Protein AF-A0A952R7Q5-F1 (afdb_monomer)

Secondary structure (DSSP, 8-state):
-PPPPPB-TTT-PBPPP-SSSEEE-TTT--EEEPPHHHHHHHHHHHHHHHHHHHHHHHHHHHTS---HHHHHHHHHHHHHHHHHHHHHHHHH-SSPPPHHHHIIIIIHHHHHHHHHHHHHHHHHHHHHHHHHHHHBPBPPSSTTPPPBPTTT--B--PPTT-SEEE-TTT--EEE---HHHHHHHHHHHHHHHHHHHHHHHHHHHHHHHHHHHHHHHHHHHHHHHHHHHHHHHH-

Radius of gyration: 29.41 Å; Cα contacts (8 Å, |Δi|>4): 232; chains: 1; bounding box: 61×38×88 Å

Sequence (235 aa):
MALTPLTCHACGGHAAVVRAAQTTCRYCGAAVPIPPEYLAAAQQLEQHEALRRAVEPKWRRLAKPTSSTLDWVAVAASFCL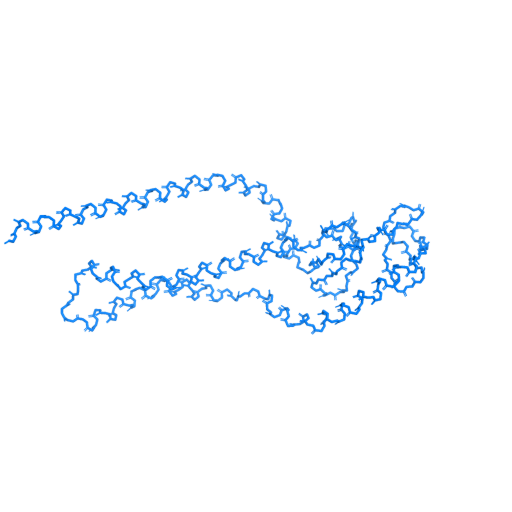PPLASAVVAWFADPTPTPLVGVTLVTIPAIIPGALLSVWTFGSRATGLNLAAQLVAGPPERPGGDPSCRGCGAPLPASPGALAATCLYCRTDSLLTGSAARDASWQVSSRSRTLREALSVWRIRVLLLVMGSAGTAGLLLLLAGVLLVTYALSG

Foldseek 3Di:
DFADFQADPPPRDGFDDDLDQWGQRPPPRDIGGDDVVLNVLVVVQVVVVVVCVVCVVVVVVVLPQDDVVQLVVLVVQLVPQQVVQLVVCPVPDPPDDDPVCSCPVGRVVSNVSSVVSNCVSVVVVVVSLVVLLLQAFAPAPDVPAATAHSPPRHGFDDDPPDQWGADSRHRRIHGHDDPPSVVSSVCCVVCVVVVVVVVVVVVVVVVVVVVVVVVVVVVVVVVVVVVVVVVVVVD

Nearest PDB structures (foldseek):
  6grj-assembly1_D  TM=3.664E-01  e=1.964E+00  Aeromonas hydrophila
  3g06-assembly1_A  TM=2.790E-01  e=3.052E+00  Salmonella enterica subsp. enterica serovar Typhimurium

Structure (mmCIF, N/CA/C/O backbone):
data_AF-A0A952R7Q5-F1
#
_entry.id   AF-A0A952R7Q5-F1
#
loop_
_atom_site.group_PDB
_atom_site.id
_atom_site.type_symbol
_atom_site.label_atom_id
_atom_site.label_alt_id
_atom_site.label_comp_id
_atom_site.label_asym_id
_atom_site.label_entity_id
_atom_site.label_seq_id
_atom_site.pdbx_PDB_ins_code
_atom_site.Cartn_x
_atom_site.Cartn_y
_atom_site.Cartn_z
_atom_site.occupancy
_atom_site.B_iso_or_equiv
_atom_site.auth_seq_id
_atom_site.auth_comp_id
_atom_site.auth_asym_id
_atom_site.auth_atom_id
_atom_site.pdbx_PDB_model_num
ATOM 1 N N . MET A 1 1 ? -24.792 5.712 6.864 1.00 69.69 1 MET A N 1
ATOM 2 C CA . MET A 1 1 ? -24.885 6.623 8.024 1.00 69.69 1 MET A CA 1
ATOM 3 C C . MET A 1 1 ? -23.651 6.416 8.879 1.00 69.69 1 MET A C 1
ATOM 5 O O . MET A 1 1 ? -23.319 5.266 9.143 1.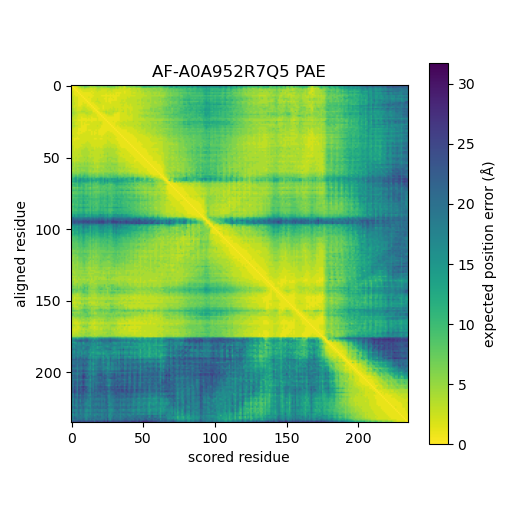00 69.69 1 MET A O 1
ATOM 9 N N . ALA A 1 2 ? -22.934 7.487 9.215 1.00 84.69 2 ALA A N 1
ATOM 10 C CA . ALA A 1 2 ? -21.801 7.402 10.132 1.00 84.69 2 ALA A CA 1
ATOM 11 C C . ALA A 1 2 ? -22.339 7.338 11.567 1.00 84.69 2 ALA A C 1
ATOM 13 O O . ALA A 1 2 ? -23.196 8.143 11.926 1.00 84.69 2 ALA A O 1
ATOM 14 N N . LEU A 1 3 ? -21.877 6.364 12.352 1.00 90.75 3 LEU A N 1
ATOM 15 C CA . LEU A 1 3 ? -22.212 6.268 13.774 1.00 90.75 3 LEU A CA 1
ATOM 16 C C . LEU A 1 3 ? -21.249 7.146 14.576 1.00 90.75 3 LEU A C 1
ATOM 18 O O . LEU A 1 3 ? -20.050 7.175 14.286 1.00 90.75 3 LEU A O 1
ATOM 22 N N . THR A 1 4 ? -21.758 7.836 15.592 1.00 91.62 4 THR A N 1
ATOM 23 C CA . THR A 1 4 ? -20.923 8.602 16.524 1.00 91.62 4 THR A CA 1
ATOM 24 C C . THR A 1 4 ? -20.048 7.640 17.343 1.00 91.62 4 THR A C 1
ATOM 26 O O . THR A 1 4 ? -20.504 6.562 17.710 1.00 91.62 4 THR A O 1
ATOM 29 N N . PRO A 1 5 ? -18.778 7.960 17.638 1.00 90.88 5 PRO A N 1
ATOM 30 C CA . PRO A 1 5 ? -17.965 7.130 18.522 1.00 90.88 5 PRO A CA 1
ATOM 31 C C . PRO A 1 5 ? -18.627 6.925 19.889 1.00 90.88 5 PRO A C 1
ATOM 33 O O . PRO A 1 5 ? -19.020 7.898 20.530 1.00 90.88 5 PRO A O 1
ATOM 36 N N . LEU A 1 6 ? -18.724 5.674 20.355 1.00 92.62 6 LEU A N 1
ATOM 37 C CA . LEU A 1 6 ? -19.260 5.376 21.683 1.00 92.62 6 LEU A CA 1
ATOM 38 C C . LEU A 1 6 ? -18.275 5.897 22.737 1.00 92.62 6 LEU A C 1
ATOM 40 O O . LEU A 1 6 ? -17.104 5.506 22.747 1.00 92.62 6 LEU A O 1
ATOM 44 N N . THR A 1 7 ? -18.730 6.784 23.617 1.00 94.88 7 THR A N 1
ATOM 45 C CA . THR A 1 7 ? -17.920 7.353 24.700 1.00 94.88 7 THR A CA 1
ATOM 46 C C . THR A 1 7 ? -18.352 6.790 26.050 1.00 94.88 7 THR A C 1
ATOM 48 O O . THR A 1 7 ? -19.527 6.542 26.317 1.00 94.88 7 THR A O 1
ATOM 51 N N . CYS A 1 8 ? -17.380 6.546 26.923 1.00 95.19 8 CYS A N 1
ATOM 52 C CA . CYS A 1 8 ? -17.625 6.127 28.291 1.00 95.19 8 CYS A CA 1
ATOM 53 C C . CYS A 1 8 ? -18.153 7.317 29.101 1.00 95.19 8 CYS A C 1
ATOM 55 O O . CYS A 1 8 ? -17.466 8.327 29.229 1.00 95.19 8 CYS A O 1
ATOM 57 N N . HIS A 1 9 ? -19.330 7.175 29.710 1.00 96.19 9 HIS A N 1
ATOM 58 C CA . HIS A 1 9 ? -19.938 8.220 30.540 1.00 96.19 9 HIS A CA 1
ATOM 59 C C . HIS A 1 9 ? -19.104 8.581 31.785 1.00 96.19 9 HIS A C 1
ATOM 61 O O . HIS A 1 9 ? -19.218 9.690 32.289 1.00 96.19 9 HIS A O 1
ATOM 67 N N . ALA A 1 10 ? -18.258 7.666 32.274 1.00 96.81 10 ALA A N 1
ATOM 68 C CA . ALA A 1 10 ? -17.462 7.881 33.481 1.00 96.81 10 ALA A CA 1
ATOM 69 C C . ALA A 1 10 ? -16.160 8.662 33.229 1.00 96.81 10 ALA A C 1
ATOM 71 O O . ALA A 1 10 ? -15.767 9.478 34.054 1.00 96.81 10 ALA A O 1
ATOM 72 N N . CYS A 1 11 ? -15.465 8.408 32.113 1.00 94.88 11 CYS A N 1
ATOM 73 C CA . CYS A 1 11 ? -14.144 9.003 31.850 1.00 94.88 11 CYS A CA 1
ATOM 74 C C . CYS A 1 11 ? -14.030 9.741 30.508 1.00 94.88 11 CYS A C 1
ATOM 76 O O . CYS A 1 11 ? -12.943 10.196 30.163 1.00 94.88 11 CYS A O 1
ATOM 78 N N . GLY A 1 12 ? -15.096 9.783 29.705 1.00 93.62 12 GLY A N 1
ATOM 79 C CA . GLY A 1 12 ? -15.110 10.378 28.363 1.00 93.62 12 GLY A CA 1
ATOM 80 C C . GLY A 1 12 ? -14.333 9.600 27.292 1.00 93.62 12 GLY A C 1
ATOM 81 O O . GLY A 1 12 ? -14.368 9.971 26.124 1.00 93.62 12 GLY A O 1
ATOM 82 N N . GLY A 1 13 ? -13.641 8.517 27.657 1.00 89.56 13 GLY A N 1
ATOM 83 C CA . GLY A 1 13 ? -12.813 7.739 26.733 1.00 89.56 13 GLY A CA 1
ATOM 84 C C . GLY A 1 13 ? -13.638 6.933 25.729 1.00 89.56 13 GLY A C 1
ATOM 85 O O . GLY A 1 13 ? -14.759 6.524 26.027 1.00 89.56 13 GLY A O 1
ATOM 86 N N . HIS A 1 1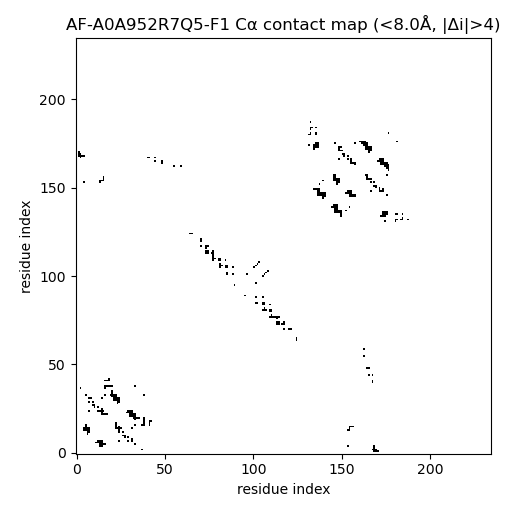4 ? -13.078 6.664 24.551 1.00 88.19 14 HIS A N 1
ATOM 87 C CA . HIS A 1 14 ? -13.739 5.843 23.536 1.00 88.19 14 HIS A CA 1
ATOM 88 C C . HIS A 1 14 ? -13.857 4.378 23.977 1.00 88.19 14 HIS A C 1
ATOM 90 O O . HIS A 1 14 ? -12.872 3.759 24.385 1.00 88.19 14 HIS A O 1
ATOM 96 N N . ALA A 1 15 ? -15.065 3.822 23.885 1.00 89.06 15 ALA A N 1
ATOM 97 C CA . ALA A 1 15 ? -15.355 2.432 24.212 1.00 89.06 15 ALA A CA 1
ATOM 98 C C . ALA A 1 15 ? -15.397 1.573 22.937 1.00 89.06 15 ALA A C 1
ATOM 100 O O . ALA A 1 15 ? -15.925 1.984 21.902 1.00 89.06 15 ALA A O 1
ATOM 101 N N . ALA A 1 16 ? -14.828 0.368 23.004 1.00 87.19 16 ALA A N 1
ATOM 102 C CA . ALA A 1 16 ? -14.868 -0.578 21.895 1.00 87.19 16 ALA A CA 1
ATOM 103 C C . ALA A 1 16 ? -16.241 -1.255 21.830 1.00 87.19 16 ALA A C 1
ATOM 105 O O . ALA A 1 16 ? -16.732 -1.778 22.832 1.00 87.19 16 ALA A O 1
ATOM 106 N N . VAL A 1 17 ? -16.844 -1.280 20.644 1.00 89.19 17 VAL A N 1
ATOM 107 C CA . VAL A 1 17 ? -18.107 -1.986 20.421 1.00 89.19 17 VAL A CA 1
ATOM 108 C C . VAL A 1 17 ? -17.818 -3.476 20.257 1.00 89.19 17 VAL A C 1
ATOM 110 O O . VAL A 1 17 ? -17.091 -3.880 19.351 1.00 89.19 17 VAL A O 1
ATOM 113 N N . VAL A 1 18 ? -18.396 -4.289 21.138 1.00 88.12 18 VAL A N 1
ATOM 114 C CA . VAL A 1 18 ? -18.314 -5.757 21.118 1.00 88.12 18 VAL A CA 1
ATOM 115 C C . VAL A 1 18 ? -19.706 -6.358 20.913 1.00 88.12 18 VAL A C 1
ATOM 117 O O . VAL A 1 18 ? -20.714 -5.663 21.022 1.00 88.12 18 VAL A O 1
ATOM 120 N N . ARG A 1 19 ? -19.785 -7.664 20.636 1.00 86.81 19 ARG A N 1
ATOM 121 C CA . ARG A 1 19 ? -21.054 -8.410 20.523 1.00 86.81 19 ARG A CA 1
ATOM 122 C C . ARG A 1 19 ? -21.656 -8.736 21.889 1.00 86.81 19 ARG A C 1
ATOM 124 O O . ARG A 1 19 ? -21.912 -9.890 22.213 1.00 86.81 19 ARG A O 1
ATOM 131 N N . ALA A 1 20 ? -21.853 -7.713 22.700 1.00 90.19 20 ALA A N 1
ATOM 132 C CA . ALA A 1 20 ? -22.522 -7.822 23.982 1.00 90.19 20 ALA A CA 1
ATOM 133 C C . ALA A 1 20 ? -23.314 -6.541 24.231 1.00 90.19 20 ALA A C 1
ATOM 135 O O . ALA A 1 20 ? -22.931 -5.472 23.765 1.00 90.19 20 ALA A O 1
ATOM 136 N N . ALA A 1 21 ? -24.404 -6.638 24.991 1.00 93.81 21 ALA A N 1
ATOM 137 C CA . ALA A 1 21 ? -25.218 -5.475 25.354 1.00 93.81 21 ALA A CA 1
ATOM 138 C C . ALA A 1 21 ? -24.429 -4.416 26.147 1.00 93.81 21 ALA A C 1
ATOM 140 O O . ALA A 1 21 ? -24.857 -3.270 26.264 1.00 93.81 21 ALA A O 1
ATOM 141 N N . GLN A 1 22 ? -23.281 -4.799 26.708 1.00 95.69 22 GLN A N 1
ATOM 142 C CA . GLN A 1 22 ? -22.388 -3.927 27.451 1.00 95.69 22 GLN A CA 1
ATOM 143 C C . GLN A 1 22 ? -20.938 -4.266 27.111 1.00 95.69 22 GLN A C 1
ATOM 145 O O . GLN A 1 22 ? -20.599 -5.422 26.854 1.00 95.69 22 GLN A O 1
ATOM 150 N N . THR A 1 23 ? -20.081 -3.255 27.142 1.00 94.75 23 THR A N 1
ATOM 151 C CA . THR A 1 23 ? -18.627 -3.387 27.010 1.00 94.75 23 THR A CA 1
ATOM 152 C C . THR A 1 23 ? -17.953 -2.794 28.235 1.00 94.75 23 THR A C 1
ATOM 154 O O . THR A 1 23 ? -18.503 -1.899 28.873 1.00 94.75 23 THR A O 1
ATOM 157 N N . THR A 1 24 ? -16.765 -3.266 28.588 1.00 95.06 24 THR A N 1
ATOM 158 C CA . THR A 1 24 ? -15.986 -2.663 29.672 1.00 95.06 24 THR A CA 1
ATOM 159 C C . THR A 1 24 ? -15.078 -1.580 29.103 1.00 95.06 24 THR A C 1
ATOM 161 O O . THR A 1 24 ? -14.344 -1.787 28.134 1.00 95.06 24 THR A O 1
ATOM 164 N N . CYS A 1 25 ? -15.122 -0.385 29.690 1.00 92.62 25 CYS A N 1
ATOM 165 C CA . CYS A 1 25 ? -14.215 0.688 29.312 1.00 92.62 25 CYS A CA 1
ATOM 166 C C . CYS A 1 25 ? -12.780 0.269 29.642 1.00 92.62 25 CYS A C 1
ATOM 168 O O . CYS A 1 25 ? -12.432 0.089 30.807 1.00 92.62 25 CYS A O 1
ATOM 170 N N . ARG A 1 26 ? -11.917 0.172 28.629 1.00 88.44 26 ARG A N 1
ATOM 171 C CA . ARG A 1 26 ? -10.511 -0.230 28.804 1.00 88.44 26 ARG A CA 1
ATOM 172 C C . ARG A 1 26 ? -9.701 0.748 29.665 1.00 88.44 26 ARG A C 1
ATOM 174 O O . ARG A 1 26 ? -8.637 0.390 30.154 1.00 88.44 26 ARG A O 1
ATOM 181 N N . TYR A 1 27 ? -10.191 1.976 29.840 1.00 88.56 27 TYR A N 1
ATOM 182 C CA . TYR A 1 27 ? -9.494 3.028 30.577 1.00 88.56 27 TYR A CA 1
ATOM 183 C C . TYR A 1 27 ? -9.846 3.078 32.063 1.00 88.56 27 TYR A C 1
ATOM 185 O O . TYR A 1 27 ? -8.946 3.206 32.885 1.00 88.56 27 TYR A O 1
ATOM 193 N N . CYS A 1 28 ? -11.131 3.007 32.411 1.00 93.81 28 CYS A N 1
ATOM 194 C CA . CYS A 1 28 ? -11.597 3.145 33.796 1.00 93.81 28 CYS A CA 1
ATOM 195 C C . CYS A 1 28 ? -12.305 1.895 34.335 1.00 93.81 28 CYS A C 1
ATOM 197 O O . CYS A 1 28 ? -12.719 1.884 35.488 1.00 93.81 28 CYS A O 1
ATOM 199 N N . GLY A 1 29 ? -12.491 0.861 33.512 1.00 95.44 29 GLY A N 1
ATOM 200 C CA . GLY A 1 29 ? -13.185 -0.375 33.878 1.00 95.44 29 GLY A CA 1
ATOM 201 C C . GLY A 1 29 ? -14.713 -0.275 33.922 1.00 95.44 29 GLY A C 1
ATOM 202 O O . GLY A 1 29 ? -15.371 -1.307 34.018 1.00 95.44 29 GLY A O 1
ATOM 203 N N . ALA A 1 30 ? -15.296 0.925 33.817 1.00 97.31 30 ALA A N 1
ATOM 204 C CA . ALA A 1 30 ? -16.745 1.113 33.883 1.00 97.31 30 ALA A CA 1
ATOM 205 C C . ALA A 1 30 ? -17.477 0.352 32.764 1.00 97.31 30 ALA A C 1
ATOM 207 O O . ALA A 1 30 ? -17.037 0.354 31.611 1.00 97.31 30 ALA A O 1
ATOM 208 N N . ALA A 1 31 ? -18.613 -0.263 33.092 1.00 97.44 31 ALA A N 1
ATOM 209 C CA . ALA A 1 31 ? -19.493 -0.873 32.102 1.00 97.44 31 ALA A CA 1
ATOM 210 C C . ALA A 1 31 ? -20.168 0.218 31.254 1.00 97.44 31 ALA A C 1
ATOM 212 O O . ALA A 1 31 ? -20.739 1.171 31.782 1.00 97.44 31 ALA A O 1
ATOM 213 N N . VAL A 1 32 ? -20.095 0.091 29.932 1.00 97.44 32 VAL A N 1
ATOM 214 C CA . VAL A 1 32 ? -20.690 1.015 28.965 1.00 97.44 32 VAL A CA 1
ATOM 215 C C . VAL A 1 32 ? -21.781 0.264 28.199 1.00 97.44 32 VAL A C 1
ATOM 217 O O . VAL A 1 32 ? -21.460 -0.699 27.495 1.00 97.44 32 VAL A O 1
ATOM 220 N N . PRO A 1 33 ? -23.062 0.656 28.329 1.00 96.94 33 PRO A N 1
ATOM 221 C CA . PRO A 1 33 ? -24.139 0.039 27.566 1.00 96.94 33 PRO A CA 1
ATOM 222 C C . PRO A 1 33 ? -23.972 0.355 26.077 1.00 96.94 33 PRO A C 1
ATOM 224 O O . PRO A 1 33 ? -23.682 1.493 25.703 1.00 96.94 33 PRO A O 1
ATOM 227 N N . ILE A 1 34 ? -24.137 -0.660 25.231 1.00 96.81 34 ILE A N 1
ATOM 228 C CA . ILE A 1 34 ? -24.042 -0.529 23.777 1.00 96.81 34 ILE A CA 1
ATOM 229 C C . ILE A 1 34 ? -25.464 -0.395 23.214 1.00 96.81 34 ILE A C 1
ATOM 231 O O . ILE A 1 34 ? -26.262 -1.320 23.388 1.00 96.81 34 ILE A O 1
ATOM 235 N N . PRO A 1 35 ? -25.798 0.712 22.525 1.00 96.50 35 PRO A N 1
ATOM 236 C CA . PRO A 1 35 ? -27.121 0.872 21.930 1.00 96.50 35 PRO A CA 1
ATOM 237 C C . PRO A 1 35 ? -27.394 -0.165 20.819 1.00 96.50 35 PRO A C 1
ATOM 239 O O . PRO A 1 35 ? -26.457 -0.608 20.139 1.00 96.50 35 PRO A O 1
ATOM 242 N N . PRO A 1 36 ? -28.660 -0.566 20.599 1.00 95.88 36 PRO A N 1
ATOM 243 C CA . PRO A 1 36 ? -29.016 -1.653 19.683 1.00 95.88 36 PRO A CA 1
ATOM 244 C C . PRO A 1 36 ? -28.586 -1.400 18.230 1.00 95.88 36 PRO A C 1
ATOM 246 O O . PRO A 1 36 ? -28.220 -2.340 17.521 1.00 95.88 36 PRO A O 1
ATOM 249 N N . GLU A 1 37 ? -28.546 -0.144 17.787 1.00 95.62 37 GLU A N 1
ATOM 250 C CA . GLU A 1 37 ? -28.073 0.232 16.454 1.00 95.62 37 GLU A CA 1
ATOM 251 C C . GLU A 1 37 ? -26.584 -0.094 16.231 1.00 95.62 37 GLU A C 1
ATOM 253 O O . GLU A 1 37 ? -26.193 -0.482 15.126 1.00 95.62 37 GLU A O 1
ATOM 258 N N . TYR A 1 38 ? -25.754 -0.034 17.279 1.00 94.69 38 TYR A N 1
ATOM 259 C CA . TYR A 1 38 ? -24.343 -0.428 17.204 1.00 94.69 38 TYR A CA 1
ATOM 260 C C . TYR A 1 38 ? -24.195 -1.947 17.152 1.00 94.69 38 TYR A C 1
ATOM 262 O O . TYR A 1 38 ? -23.320 -2.446 16.443 1.00 94.69 38 TYR A O 1
ATOM 270 N N . LEU A 1 39 ? -25.064 -2.687 17.850 1.00 94.75 39 LEU A N 1
ATOM 271 C CA . LEU A 1 39 ? -25.080 -4.151 17.800 1.00 94.75 39 LEU A CA 1
ATOM 272 C C . LEU A 1 39 ? -25.421 -4.648 16.392 1.00 94.75 39 LEU A C 1
ATOM 274 O O . LEU A 1 39 ? -24.710 -5.501 15.856 1.00 94.75 39 LEU A O 1
ATOM 278 N N . ALA A 1 40 ? -26.445 -4.068 15.759 1.00 93.62 40 ALA A N 1
ATOM 279 C CA . ALA A 1 40 ? -26.810 -4.391 14.380 1.00 93.62 40 ALA A CA 1
ATOM 280 C C . ALA A 1 40 ? -25.673 -4.056 13.394 1.00 93.62 40 ALA A C 1
ATOM 282 O O . ALA A 1 40 ? -25.324 -4.866 12.530 1.00 93.62 40 ALA A O 1
ATOM 283 N N . ALA A 1 41 ? -25.031 -2.894 13.554 1.00 91.81 41 ALA A N 1
ATOM 284 C CA . ALA A 1 41 ? -23.893 -2.508 12.723 1.00 91.81 41 ALA A CA 1
ATOM 285 C C . ALA A 1 41 ? -22.686 -3.448 12.898 1.00 91.81 41 ALA A C 1
ATOM 287 O O . ALA A 1 41 ? -22.022 -3.775 11.908 1.00 91.81 41 ALA A O 1
ATOM 288 N N . ALA A 1 42 ? -22.417 -3.898 14.128 1.00 91.62 42 ALA A N 1
ATOM 289 C CA . ALA A 1 42 ? -21.336 -4.832 14.436 1.00 91.62 42 ALA A CA 1
ATOM 290 C C . ALA A 1 42 ? -21.581 -6.215 13.813 1.00 91.62 42 ALA A C 1
ATOM 292 O O . ALA A 1 42 ? -20.653 -6.808 13.265 1.00 91.62 42 ALA A O 1
ATOM 293 N N . GLN A 1 43 ? -22.828 -6.698 13.821 1.00 92.56 43 GLN A N 1
ATOM 294 C CA . GLN A 1 43 ? -23.208 -7.951 13.155 1.00 92.56 43 GLN A CA 1
ATOM 295 C C . GLN A 1 43 ? -23.007 -7.884 11.635 1.00 92.56 43 GLN A C 1
ATOM 297 O O . GLN A 1 43 ? -22.457 -8.811 11.042 1.00 92.56 43 GLN A O 1
ATOM 302 N N . GLN A 1 44 ? -23.392 -6.775 10.995 1.00 91.69 44 GLN A N 1
ATOM 303 C CA . GLN A 1 44 ? -23.137 -6.584 9.563 1.00 91.69 44 GLN A CA 1
ATOM 304 C C . GLN A 1 44 ? -21.635 -6.554 9.258 1.00 91.69 44 GLN A C 1
ATOM 306 O O . GLN A 1 44 ? -21.179 -7.188 8.308 1.00 91.69 44 GLN A O 1
ATOM 311 N N . LEU A 1 45 ? -20.851 -5.835 10.070 1.00 90.00 45 LEU A N 1
ATOM 312 C CA . LEU A 1 45 ? -19.401 -5.750 9.892 1.00 90.00 45 LEU A CA 1
ATOM 313 C C . LEU A 1 45 ? -18.742 -7.132 9.984 1.00 90.00 45 LEU A C 1
ATOM 315 O O . LEU A 1 45 ? -17.878 -7.447 9.173 1.00 90.00 45 LEU A O 1
ATOM 319 N N . GLU A 1 46 ? -19.192 -7.980 10.908 1.00 89.38 46 GLU A N 1
ATOM 320 C CA . GLU A 1 46 ? -18.672 -9.338 11.048 1.00 89.38 46 GLU A CA 1
ATOM 321 C C . GLU A 1 46 ? -18.842 -10.165 9.769 1.00 89.38 46 GLU A C 1
ATOM 323 O O . GLU A 1 46 ? -17.912 -10.870 9.373 1.00 89.38 46 GLU A O 1
ATOM 328 N N . GLN A 1 47 ? -20.005 -10.086 9.117 1.00 90.69 47 GLN A N 1
ATOM 329 C CA . GLN A 1 47 ? -20.243 -10.814 7.868 1.00 90.69 47 GLN A CA 1
ATOM 330 C C . GLN A 1 47 ? -19.244 -10.377 6.785 1.00 90.69 47 GLN A C 1
ATOM 332 O O . GLN A 1 47 ? -18.650 -11.218 6.103 1.00 90.69 47 GLN A O 1
ATOM 337 N N . HIS A 1 48 ? -18.973 -9.072 6.685 1.00 90.00 48 HIS A N 1
ATOM 338 C CA . HIS A 1 48 ? -17.946 -8.539 5.786 1.00 90.00 48 HIS A CA 1
ATOM 339 C C . HIS A 1 48 ? -16.531 -8.987 6.174 1.00 90.00 48 HIS A C 1
ATOM 341 O O . HIS A 1 48 ? -15.736 -9.358 5.308 1.00 90.00 48 HIS A O 1
ATOM 347 N N . GLU A 1 49 ? -16.203 -8.995 7.464 1.00 89.19 49 GLU A N 1
ATOM 348 C CA . GLU A 1 49 ? -14.902 -9.449 7.954 1.00 89.19 49 GLU A CA 1
ATOM 349 C C . GLU A 1 49 ? -14.688 -10.947 7.743 1.00 89.19 49 GLU A C 1
ATOM 351 O O . GLU A 1 49 ? -13.562 -11.369 7.482 1.00 89.19 49 GLU A O 1
ATOM 356 N N . ALA A 1 50 ? -15.738 -11.763 7.838 1.00 90.44 50 ALA A N 1
ATOM 357 C CA . ALA A 1 50 ? -15.678 -13.190 7.537 1.00 90.44 50 ALA A CA 1
ATOM 358 C C . ALA A 1 50 ? -15.351 -13.424 6.054 1.00 90.44 50 ALA A C 1
ATOM 360 O O . ALA A 1 50 ? -14.420 -14.171 5.740 1.00 90.44 50 ALA A O 1
ATOM 361 N N . LEU A 1 51 ? -16.037 -12.714 5.149 1.00 91.44 51 LEU A N 1
ATOM 362 C CA . LEU A 1 51 ? -15.723 -12.739 3.718 1.00 91.44 51 LEU A CA 1
ATOM 363 C C . LEU A 1 51 ? -14.290 -12.274 3.457 1.00 91.44 51 LEU A C 1
ATOM 365 O O . LEU A 1 51 ? -13.549 -12.928 2.723 1.00 91.44 51 LEU A O 1
ATOM 369 N N . ARG A 1 52 ? -13.854 -11.184 4.097 1.00 89.38 52 ARG A N 1
ATOM 370 C CA . ARG A 1 52 ? -12.493 -10.677 3.906 1.00 89.38 52 ARG A CA 1
ATOM 371 C C . ARG A 1 52 ? -11.445 -11.671 4.395 1.00 89.38 52 ARG A C 1
ATOM 373 O O . ARG A 1 52 ? -10.501 -11.936 3.655 1.00 89.38 52 ARG A O 1
ATOM 380 N N . ARG A 1 53 ? -11.636 -12.272 5.574 1.00 87.88 53 ARG A N 1
ATOM 381 C CA . ARG A 1 53 ? -10.744 -13.310 6.121 1.00 87.88 53 ARG A CA 1
ATOM 382 C C . ARG A 1 53 ? -10.585 -14.493 5.165 1.00 87.88 53 ARG A C 1
ATOM 384 O O . ARG A 1 53 ? -9.481 -15.015 5.040 1.00 87.88 53 ARG A O 1
ATOM 391 N N . ALA A 1 54 ? -11.638 -14.871 4.438 1.00 92.50 54 ALA A N 1
ATOM 392 C CA . ALA A 1 54 ? -11.566 -15.941 3.443 1.00 92.50 54 ALA A CA 1
ATOM 393 C C . ALA A 1 54 ? -10.691 -15.582 2.222 1.00 92.50 54 ALA A C 1
ATOM 395 O O . ALA A 1 54 ? -10.023 -16.451 1.657 1.00 92.50 54 ALA A O 1
ATOM 396 N N . VAL A 1 55 ? -10.655 -14.308 1.812 1.00 93.00 55 VAL A N 1
ATOM 397 C CA . VAL A 1 55 ? -9.854 -13.848 0.656 1.00 93.00 55 VAL A CA 1
ATOM 398 C C . VAL A 1 55 ? -8.455 -13.373 1.072 1.00 93.00 55 VAL A C 1
ATOM 400 O O . VAL A 1 55 ? -7.534 -13.334 0.253 1.00 93.00 55 VAL A O 1
ATOM 403 N N . GLU A 1 56 ? -8.256 -13.055 2.348 1.00 90.38 56 GLU A N 1
ATOM 404 C CA . GLU A 1 56 ? -7.020 -12.483 2.88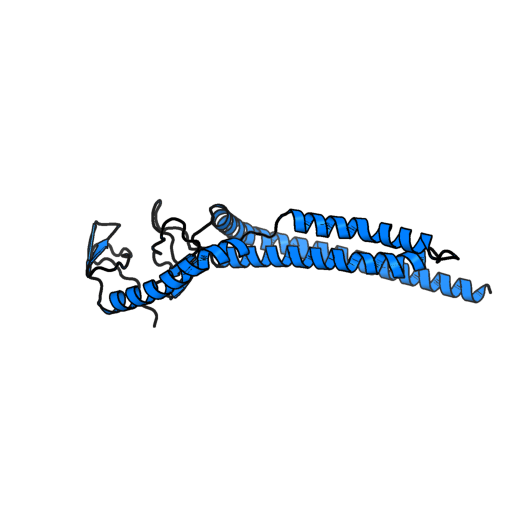0 1.00 90.38 56 GLU A CA 1
ATOM 405 C C . GLU A 1 56 ? -5.745 -13.281 2.540 1.00 90.38 56 GLU A C 1
ATOM 407 O O . GLU A 1 56 ? -4.754 -12.657 2.155 1.00 90.38 56 GLU A O 1
ATOM 412 N N . PRO A 1 57 ? -5.724 -14.631 2.563 1.00 90.69 57 PRO A N 1
ATOM 413 C CA . PRO A 1 57 ? -4.541 -15.392 2.161 1.00 90.69 57 PRO A CA 1
ATOM 414 C C . PRO A 1 57 ? -4.141 -15.168 0.698 1.00 90.69 57 PRO A C 1
ATOM 416 O O . PRO A 1 57 ? -2.949 -15.140 0.384 1.00 90.69 57 PRO A O 1
ATOM 419 N N . LYS A 1 58 ? -5.118 -14.988 -0.203 1.00 90.38 58 LYS A N 1
ATOM 420 C CA . LYS A 1 58 ? -4.863 -14.701 -1.625 1.00 90.38 58 LYS A CA 1
ATOM 421 C C . LYS A 1 58 ? -4.294 -13.295 -1.783 1.00 90.38 58 LYS A C 1
ATOM 423 O O . LYS A 1 58 ? -3.262 -13.124 -2.428 1.00 90.38 58 LYS A O 1
ATOM 428 N N . TRP A 1 59 ? -4.896 -12.318 -1.107 1.00 87.44 59 TRP A N 1
ATOM 429 C CA . TRP A 1 59 ? -4.383 -10.948 -1.071 1.00 87.44 59 TRP A CA 1
ATOM 430 C C . TRP A 1 59 ? -2.978 -10.870 -0.492 1.00 87.44 59 TRP A C 1
ATOM 432 O O . TRP A 1 59 ? -2.136 -10.183 -1.053 1.00 87.44 59 TRP A O 1
ATOM 442 N N . ARG A 1 60 ? -2.671 -11.634 0.561 1.00 85.81 60 ARG A N 1
ATOM 443 C CA . ARG A 1 60 ? -1.328 -11.678 1.150 1.00 85.81 60 ARG A CA 1
ATOM 444 C C . ARG A 1 60 ? -0.271 -12.161 0.157 1.00 85.81 60 ARG A C 1
ATOM 446 O O . ARG A 1 60 ? 0.871 -11.724 0.239 1.00 85.81 60 ARG A O 1
ATOM 453 N N . ARG A 1 61 ? -0.626 -13.053 -0.775 1.00 85.88 61 ARG A N 1
ATOM 454 C CA . ARG A 1 61 ? 0.287 -13.504 -1.840 1.00 85.88 61 ARG A CA 1
ATOM 455 C C . ARG A 1 61 ? 0.514 -12.416 -2.886 1.00 85.88 61 ARG A C 1
ATOM 457 O O . ARG A 1 61 ? 1.653 -12.233 -3.292 1.00 85.88 61 ARG A O 1
ATOM 464 N N . LEU A 1 62 ? -0.536 -11.691 -3.268 1.00 82.31 62 LEU A N 1
ATOM 465 C CA . LEU A 1 62 ? -0.458 -10.586 -4.232 1.00 82.31 62 LEU A CA 1
ATOM 466 C C . LEU A 1 62 ? 0.219 -9.336 -3.655 1.00 82.31 62 LEU A C 1
ATOM 468 O O . LEU A 1 62 ? 0.892 -8.611 -4.374 1.00 82.31 62 LEU A O 1
ATOM 472 N N . ALA A 1 63 ? 0.055 -9.099 -2.353 1.00 79.31 63 ALA A N 1
ATOM 473 C CA . ALA A 1 63 ? 0.645 -7.977 -1.635 1.00 79.31 63 ALA A CA 1
ATOM 474 C C . ALA A 1 63 ? 2.127 -8.191 -1.303 1.00 79.31 63 ALA A C 1
ATOM 476 O O . ALA A 1 63 ? 2.784 -7.259 -0.838 1.00 79.31 63 ALA A O 1
ATOM 477 N N . LYS A 1 64 ? 2.672 -9.400 -1.519 1.00 79.88 64 LYS A N 1
ATOM 478 C CA . LYS A 1 64 ? 4.123 -9.569 -1.470 1.00 79.88 64 LYS A CA 1
ATOM 479 C C . LYS A 1 64 ? 4.707 -8.678 -2.563 1.00 79.88 64 LYS A C 1
ATOM 481 O O . LYS A 1 64 ? 4.288 -8.816 -3.713 1.00 79.88 64 LYS A O 1
ATOM 486 N N . PRO A 1 65 ? 5.643 -7.773 -2.226 1.00 73.81 65 PRO A N 1
ATOM 487 C CA . PRO A 1 65 ? 6.313 -6.994 -3.250 1.00 73.81 65 PRO A CA 1
ATOM 488 C C . PRO A 1 65 ? 6.863 -7.968 -4.289 1.00 73.81 65 PRO A C 1
ATOM 490 O O . PRO A 1 65 ? 7.330 -9.058 -3.930 1.00 73.81 65 PRO A O 1
ATOM 493 N N . THR A 1 66 ? 6.774 -7.593 -5.568 1.00 72.94 66 THR A N 1
ATOM 494 C CA . THR A 1 66 ? 7.466 -8.331 -6.627 1.00 72.94 66 THR A CA 1
ATOM 495 C C . THR A 1 66 ? 8.892 -8.593 -6.150 1.00 72.94 66 THR A C 1
ATOM 497 O O . THR A 1 66 ? 9.483 -7.752 -5.469 1.00 72.94 66 THR A O 1
ATOM 500 N N . SER A 1 67 ? 9.427 -9.788 -6.392 1.00 78.81 67 SER A N 1
ATOM 501 C CA . SER A 1 67 ? 10.748 -10.133 -5.870 1.00 78.81 67 SER A CA 1
ATOM 502 C C . SER A 1 67 ? 11.787 -9.135 -6.385 1.00 78.81 67 SER A C 1
ATOM 504 O O . SER A 1 67 ? 11.694 -8.650 -7.516 1.00 78.81 67 SER A O 1
ATOM 506 N N . SER A 1 68 ? 12.791 -8.805 -5.566 1.00 81.56 68 SER A N 1
ATOM 507 C CA . SER A 1 68 ? 13.912 -7.958 -6.007 1.00 81.56 68 SER A CA 1
ATOM 508 C C . SER A 1 68 ? 14.583 -8.514 -7.268 1.00 81.56 68 SER A C 1
ATOM 510 O O . SER A 1 68 ? 15.113 -7.752 -8.066 1.00 81.56 68 SER A O 1
ATOM 512 N N . THR A 1 69 ? 14.481 -9.825 -7.489 1.00 86.62 69 THR A N 1
ATOM 513 C CA . THR A 1 69 ? 14.933 -10.519 -8.692 1.00 86.62 69 THR A CA 1
ATOM 514 C C . THR A 1 69 ? 14.345 -9.933 -9.971 1.00 86.62 69 THR A C 1
ATOM 516 O O . THR A 1 69 ? 15.086 -9.748 -10.925 1.00 86.62 69 THR A O 1
ATOM 519 N N . LEU A 1 70 ? 13.048 -9.610 -10.010 1.00 85.31 70 LEU A N 1
ATOM 520 C CA . LEU A 1 70 ? 12.420 -9.103 -11.234 1.00 85.31 70 LEU A CA 1
ATOM 521 C C . LEU A 1 70 ? 12.947 -7.706 -11.608 1.00 85.31 70 LEU A C 1
ATOM 523 O O . LEU A 1 70 ? 13.158 -7.425 -12.784 1.00 85.31 70 LEU A O 1
ATOM 527 N N . ASP A 1 71 ? 13.244 -6.874 -10.608 1.00 81.25 71 ASP A N 1
ATOM 528 C CA . ASP A 1 71 ? 13.901 -5.581 -10.827 1.00 81.25 71 ASP A CA 1
ATOM 529 C C . ASP A 1 71 ? 15.327 -5.774 -11.348 1.00 81.25 71 ASP A C 1
ATOM 531 O O . ASP A 1 71 ? 15.723 -5.123 -12.309 1.00 81.25 71 ASP A O 1
ATOM 535 N N . TRP A 1 72 ? 16.085 -6.712 -10.771 1.00 85.56 72 TRP A N 1
ATOM 536 C CA . TRP A 1 72 ? 17.428 -7.030 -11.257 1.00 85.56 72 TRP A CA 1
ATOM 537 C C . TRP A 1 72 ? 17.426 -7.573 -12.683 1.00 85.56 72 TRP A C 1
ATOM 539 O O . TRP A 1 72 ? 18.305 -7.207 -13.456 1.00 85.56 72 TRP A O 1
ATOM 549 N N . VAL A 1 73 ? 16.437 -8.389 -13.061 1.00 86.88 73 VAL A N 1
ATOM 550 C CA . VAL A 1 73 ? 16.282 -8.857 -14.445 1.00 86.88 73 VAL A CA 1
ATOM 551 C C . VAL A 1 73 ? 15.962 -7.692 -15.380 1.00 86.88 73 VAL A C 1
ATOM 553 O O . VAL A 1 73 ? 16.561 -7.610 -16.447 1.00 86.88 73 VAL A O 1
ATOM 556 N N . ALA A 1 74 ? 15.077 -6.768 -14.994 1.00 81.31 74 ALA A N 1
ATOM 557 C CA . ALA A 1 74 ? 14.753 -5.596 -15.812 1.00 81.31 74 ALA A CA 1
ATOM 558 C C . ALA A 1 74 ? 15.974 -4.680 -16.020 1.00 81.31 74 ALA A C 1
ATOM 560 O O . ALA A 1 74 ? 16.252 -4.240 -17.142 1.00 81.31 74 ALA A O 1
ATOM 561 N N . VAL A 1 75 ? 16.751 -4.458 -14.956 1.00 84.00 75 VAL A N 1
ATOM 562 C CA . VAL A 1 75 ? 18.009 -3.705 -15.014 1.00 84.00 75 VAL A CA 1
ATOM 563 C C . VAL A 1 75 ? 19.022 -4.435 -15.895 1.00 84.00 75 VAL A C 1
ATOM 565 O O . VAL A 1 75 ? 19.529 -3.847 -16.845 1.00 84.00 75 VAL A O 1
ATOM 568 N N . ALA A 1 76 ? 19.271 -5.723 -15.648 1.00 87.56 76 ALA A N 1
ATOM 569 C CA . ALA A 1 76 ? 20.211 -6.518 -16.433 1.00 87.56 76 ALA A CA 1
ATOM 570 C C . ALA A 1 76 ? 19.825 -6.554 -17.918 1.00 87.56 76 ALA A C 1
ATOM 572 O O . ALA A 1 76 ? 20.676 -6.330 -18.771 1.00 87.56 76 ALA A O 1
ATOM 573 N N . ALA A 1 77 ? 18.544 -6.741 -18.242 1.00 84.31 77 ALA A N 1
ATOM 574 C CA . ALA A 1 77 ? 18.051 -6.709 -19.616 1.00 84.31 77 ALA A CA 1
ATOM 575 C C . ALA A 1 77 ? 18.331 -5.358 -20.292 1.00 84.31 77 ALA A C 1
ATOM 577 O O . ALA A 1 77 ? 18.775 -5.336 -21.436 1.00 84.31 77 ALA A O 1
ATOM 578 N N . SER A 1 78 ? 18.158 -4.243 -19.576 1.00 83.19 78 SER A N 1
ATOM 579 C CA . SER A 1 78 ? 18.448 -2.897 -20.095 1.00 83.19 78 SER A CA 1
ATOM 580 C C . SER A 1 78 ? 19.924 -2.703 -20.462 1.00 83.19 78 SER A C 1
ATOM 582 O O . SER A 1 78 ? 20.226 -1.973 -21.403 1.00 83.19 78 SER A O 1
ATOM 584 N N . PHE A 1 79 ? 20.839 -3.366 -19.748 1.00 84.62 79 PHE A N 1
ATOM 585 C CA . PHE A 1 79 ? 22.280 -3.301 -20.016 1.00 84.62 79 PHE A CA 1
ATOM 586 C C . PHE A 1 79 ? 22.765 -4.361 -21.015 1.00 84.62 79 PHE A C 1
ATOM 588 O O . PHE A 1 79 ? 23.678 -4.092 -21.792 1.00 84.62 79 PHE A O 1
ATOM 595 N N . CYS A 1 80 ? 22.171 -5.556 -21.015 1.00 87.12 80 CYS A N 1
ATOM 596 C CA . CYS A 1 80 ? 22.642 -6.691 -21.811 1.00 87.12 80 CYS A CA 1
ATOM 597 C C . CYS A 1 80 ? 21.985 -6.789 -23.195 1.00 87.12 80 CYS A C 1
ATOM 599 O O . CYS A 1 80 ? 22.644 -7.240 -24.131 1.00 87.12 80 CYS A O 1
ATOM 601 N N . LEU A 1 81 ? 20.723 -6.370 -23.359 1.00 85.25 81 LEU A N 1
ATOM 602 C CA . LEU A 1 81 ? 20.033 -6.438 -24.656 1.00 85.25 81 LEU A CA 1
ATOM 603 C C . LEU A 1 81 ? 20.691 -5.578 -25.746 1.00 85.25 81 LEU A C 1
ATOM 605 O O . LEU A 1 81 ? 20.822 -6.081 -26.860 1.00 85.25 81 LEU A O 1
ATOM 609 N N . PRO A 1 82 ? 21.143 -4.336 -25.487 1.00 83.69 82 PRO A N 1
ATOM 610 C CA . PRO A 1 82 ? 21.703 -3.498 -26.546 1.00 83.69 82 PRO A CA 1
ATOM 611 C C . PRO A 1 82 ? 23.002 -4.036 -27.183 1.00 83.69 82 PRO A C 1
ATOM 613 O O . PRO A 1 82 ? 23.060 -4.104 -28.416 1.00 83.69 82 PRO A O 1
ATOM 616 N N . PRO A 1 83 ? 24.036 -4.462 -26.420 1.00 84.62 83 PRO A N 1
ATOM 617 C CA . PRO A 1 83 ? 25.235 -5.040 -27.024 1.00 84.62 83 PRO A CA 1
ATOM 618 C C . PRO A 1 83 ? 24.944 -6.393 -27.680 1.00 84.62 83 PRO A C 1
ATOM 620 O O . PRO A 1 83 ? 25.514 -6.689 -28.727 1.00 84.62 83 PRO A O 1
ATOM 623 N N . LEU A 1 84 ? 24.021 -7.188 -27.123 1.00 86.12 84 LEU A N 1
ATOM 624 C CA . LEU A 1 84 ? 23.633 -8.474 -27.701 1.00 86.12 84 LEU A CA 1
ATOM 625 C C . LEU A 1 84 ? 22.897 -8.297 -29.035 1.00 86.12 84 LEU A C 1
ATOM 627 O O . LEU A 1 84 ? 23.244 -8.955 -30.010 1.00 86.12 84 LEU A O 1
ATOM 631 N N . ALA A 1 85 ? 21.945 -7.366 -29.116 1.00 82.31 85 ALA A N 1
ATOM 632 C CA . ALA A 1 85 ? 21.256 -7.034 -30.361 1.00 82.31 85 ALA A CA 1
ATOM 633 C C . ALA A 1 85 ? 22.237 -6.511 -31.424 1.00 82.31 85 ALA A C 1
ATOM 635 O O . ALA A 1 85 ? 22.163 -6.912 -32.583 1.00 82.31 85 ALA A O 1
ATOM 636 N N . SER A 1 86 ? 23.199 -5.677 -31.015 1.00 80.44 86 SER A N 1
ATOM 637 C CA . SER A 1 86 ? 24.240 -5.151 -31.907 1.00 80.44 86 SER A CA 1
ATOM 638 C C . SER A 1 86 ? 25.139 -6.265 -32.454 1.00 80.44 86 SER A C 1
ATOM 640 O O . SER A 1 86 ? 25.400 -6.306 -33.654 1.00 80.44 86 SER A O 1
ATOM 642 N N . ALA A 1 87 ? 25.569 -7.197 -31.597 1.00 84.31 87 ALA A N 1
ATOM 643 C CA . ALA A 1 87 ? 26.377 -8.350 -31.992 1.00 84.31 87 ALA A CA 1
ATOM 644 C C . ALA A 1 87 ? 25.623 -9.289 -32.947 1.00 84.31 87 ALA A C 1
ATOM 646 O O . ALA A 1 87 ? 26.201 -9.762 -33.922 1.00 84.31 87 ALA A O 1
ATOM 647 N N . VAL A 1 88 ? 24.327 -9.521 -32.706 1.00 86.50 88 VAL A N 1
ATOM 648 C CA . VAL A 1 88 ? 23.474 -10.326 -33.595 1.00 86.50 88 VAL A CA 1
ATOM 649 C C . VAL A 1 88 ? 23.355 -9.668 -34.969 1.00 86.50 88 VAL A C 1
ATOM 651 O O . VAL A 1 88 ? 23.583 -10.330 -35.974 1.00 86.50 88 VAL A O 1
ATOM 654 N N . VAL A 1 89 ? 23.057 -8.367 -35.041 1.00 83.31 89 VAL A N 1
ATOM 655 C CA . VAL A 1 89 ? 22.960 -7.670 -36.336 1.00 83.31 89 VAL A CA 1
ATOM 656 C C . VAL A 1 89 ? 24.298 -7.681 -37.075 1.00 83.31 89 VAL A C 1
ATOM 658 O O . VAL A 1 89 ? 24.314 -7.956 -38.270 1.00 83.31 89 VAL A O 1
ATOM 661 N N . ALA A 1 90 ? 25.414 -7.463 -36.374 1.00 82.69 90 ALA A N 1
ATOM 662 C CA . ALA A 1 90 ? 26.750 -7.530 -36.966 1.00 82.69 90 ALA A CA 1
ATOM 663 C C . ALA A 1 90 ? 27.100 -8.923 -37.518 1.00 82.69 90 ALA A C 1
ATOM 665 O O . ALA A 1 90 ? 27.863 -9.019 -38.472 1.00 82.69 90 ALA A O 1
ATOM 666 N N . TRP A 1 91 ? 26.541 -9.994 -36.946 1.00 86.75 91 TRP A N 1
ATOM 667 C CA . TRP A 1 91 ? 26.740 -11.358 -37.440 1.00 86.75 91 TRP A CA 1
ATOM 668 C C . TRP A 1 91 ? 26.014 -11.606 -38.769 1.00 86.75 91 TRP A C 1
ATOM 670 O O . TRP A 1 91 ? 26.522 -12.322 -39.627 1.00 86.75 91 TRP A O 1
ATOM 680 N N . PHE A 1 92 ? 24.810 -11.052 -38.933 1.00 86.19 92 PHE A N 1
ATOM 681 C CA . PHE A 1 92 ? 23.938 -11.355 -40.075 1.00 86.19 92 PHE A CA 1
ATOM 682 C C . PHE A 1 92 ? 23.990 -10.324 -41.209 1.00 86.19 92 PHE A C 1
ATOM 684 O O . PHE A 1 92 ? 23.557 -10.636 -42.317 1.00 86.19 92 PHE A O 1
ATOM 691 N N . ALA A 1 93 ? 24.466 -9.105 -40.952 1.00 82.19 93 ALA A N 1
ATOM 692 C CA . ALA A 1 93 ? 24.467 -8.027 -41.933 1.00 82.19 93 ALA A CA 1
ATOM 693 C C . ALA A 1 93 ? 25.823 -7.902 -42.646 1.00 82.19 93 ALA A C 1
ATOM 695 O O . ALA A 1 93 ? 26.774 -7.360 -42.084 1.00 82.19 93 ALA A O 1
ATOM 696 N N . ASP A 1 94 ? 25.866 -8.326 -43.910 1.00 81.31 94 ASP A N 1
ATOM 697 C CA . ASP A 1 94 ? 26.890 -7.924 -44.878 1.00 81.31 94 ASP A CA 1
ATOM 698 C C . ASP A 1 94 ? 26.265 -6.940 -45.891 1.00 81.31 94 ASP A C 1
ATOM 700 O O . ASP A 1 94 ? 25.245 -7.283 -46.499 1.00 81.31 94 ASP A O 1
ATOM 704 N N . PRO A 1 95 ? 26.830 -5.735 -46.123 1.00 70.88 95 PRO A N 1
ATOM 705 C CA . PRO A 1 95 ? 27.958 -5.109 -45.430 1.00 70.88 95 PRO A CA 1
ATOM 706 C C . PRO A 1 95 ? 27.547 -4.449 -44.102 1.00 70.88 95 PRO A C 1
ATOM 708 O O . PRO A 1 95 ? 26.392 -4.057 -43.907 1.00 70.88 95 PRO A O 1
ATOM 711 N N . THR A 1 96 ? 28.519 -4.271 -43.201 1.00 62.84 96 THR A N 1
ATOM 712 C CA . THR A 1 96 ? 28.300 -3.679 -41.875 1.00 62.84 96 THR A CA 1
ATOM 713 C C . THR A 1 96 ? 27.632 -2.306 -41.993 1.00 62.84 96 THR A C 1
ATOM 715 O O . THR A 1 96 ? 28.209 -1.414 -42.631 1.00 62.84 96 THR A O 1
ATOM 718 N N . PRO A 1 97 ? 26.455 -2.086 -41.377 1.00 67.81 97 PRO A N 1
ATOM 719 C CA . PRO A 1 97 ? 25.860 -0.761 -41.332 1.00 67.81 97 PRO A CA 1
ATOM 720 C C . PRO A 1 97 ? 26.864 0.210 -40.712 1.00 67.81 97 PRO A C 1
ATOM 722 O O . PRO A 1 97 ? 27.599 -0.148 -39.788 1.00 67.81 97 PRO A O 1
ATOM 725 N N . THR A 1 98 ? 26.899 1.447 -41.212 1.00 80.62 98 THR A N 1
ATOM 726 C CA . THR A 1 98 ? 27.714 2.492 -40.587 1.00 80.62 98 THR A CA 1
ATOM 727 C C . THR A 1 98 ? 27.403 2.529 -39.085 1.00 80.62 98 THR A C 1
ATOM 729 O O . THR A 1 98 ? 26.251 2.311 -38.691 1.00 80.62 98 THR A O 1
ATOM 732 N N . PRO A 1 99 ? 28.395 2.784 -38.212 1.00 77.06 99 PRO A N 1
ATOM 733 C CA . PRO A 1 99 ? 28.214 2.687 -36.760 1.00 77.06 99 PRO A CA 1
ATOM 734 C C . PRO A 1 99 ? 27.027 3.524 -36.255 1.00 77.06 99 PRO A C 1
ATOM 736 O O . PRO A 1 99 ? 26.356 3.145 -35.298 1.00 77.06 99 PRO A O 1
ATOM 739 N N . LEU A 1 100 ? 26.703 4.617 -36.955 1.00 76.88 100 LEU A N 1
ATOM 740 C CA . LEU A 1 100 ? 25.537 5.453 -36.684 1.00 76.88 100 LEU A CA 1
ATOM 741 C C . LEU A 1 100 ? 24.196 4.722 -36.901 1.00 76.88 100 LEU A C 1
ATOM 743 O O . LEU A 1 100 ? 23.282 4.854 -36.086 1.00 76.88 100 LEU A O 1
ATOM 747 N N . VAL A 1 101 ? 24.077 3.942 -37.980 1.00 79.69 101 VAL A N 1
ATOM 748 C CA . VAL A 1 101 ? 22.873 3.169 -38.333 1.00 79.69 101 VAL A CA 1
ATOM 749 C C . VAL A 1 101 ? 22.678 2.007 -37.361 1.00 79.69 101 VAL A C 1
ATOM 751 O O . VAL A 1 101 ? 21.563 1.789 -36.890 1.00 79.69 101 VAL A O 1
ATOM 754 N N . GLY A 1 102 ? 23.762 1.319 -36.986 1.00 76.31 102 GLY A N 1
ATOM 755 C CA . GLY A 1 102 ? 23.713 0.270 -35.963 1.00 76.31 102 GLY A CA 1
ATOM 756 C C . GLY A 1 102 ? 23.197 0.800 -34.620 1.00 76.31 102 GLY A C 1
ATOM 757 O O . GLY A 1 102 ? 22.266 0.242 -34.043 1.00 76.31 102 GLY A O 1
ATOM 758 N N . VAL A 1 103 ? 23.724 1.936 -34.155 1.00 75.62 103 VAL A N 1
ATOM 759 C CA . VAL A 1 103 ? 23.297 2.531 -32.878 1.00 75.62 103 VAL A CA 1
ATOM 760 C C . VAL A 1 103 ? 21.836 2.991 -32.914 1.00 75.62 103 VAL A C 1
ATOM 762 O O . VAL A 1 103 ? 21.076 2.727 -31.981 1.00 75.62 103 VAL A O 1
ATOM 765 N N . THR A 1 104 ? 21.421 3.677 -33.978 1.00 81.06 104 THR A N 1
ATOM 766 C CA . THR A 1 104 ? 20.080 4.281 -34.042 1.00 81.06 104 THR A CA 1
ATOM 767 C C . THR A 1 104 ? 18.969 3.262 -34.269 1.00 81.06 104 THR A C 1
ATOM 769 O O . THR A 1 104 ? 17.933 3.353 -33.611 1.00 81.06 104 THR A O 1
ATOM 772 N N . LEU A 1 105 ? 19.173 2.279 -35.149 1.00 83.25 105 LEU A N 1
ATOM 773 C CA . LEU A 1 105 ? 18.123 1.322 -35.517 1.00 83.25 105 LEU A CA 1
ATOM 774 C C . LEU A 1 105 ? 18.101 0.061 -34.650 1.00 83.25 105 LEU A C 1
ATOM 776 O O . LEU A 1 105 ? 17.070 -0.605 -34.595 1.00 83.25 105 LEU A O 1
ATOM 780 N N . VAL A 1 106 ? 19.202 -0.275 -33.970 1.00 79.62 106 VAL A N 1
ATOM 781 C CA . VAL A 1 106 ? 19.311 -1.526 -33.198 1.00 79.62 106 VAL A CA 1
ATOM 782 C C . VAL A 1 106 ? 19.409 -1.237 -31.706 1.00 79.62 106 VAL A C 1
ATOM 784 O O . VAL A 1 106 ? 18.597 -1.730 -30.921 1.00 79.62 106 VAL A O 1
ATOM 787 N N . THR A 1 107 ? 20.361 -0.397 -31.303 1.00 78.94 107 THR A N 1
ATOM 788 C CA . THR A 1 107 ? 20.649 -0.157 -29.883 1.00 78.94 107 THR A CA 1
ATOM 789 C C . THR A 1 107 ? 19.512 0.591 -29.191 1.00 78.94 107 THR A C 1
ATOM 791 O O . THR A 1 107 ? 19.076 0.165 -28.123 1.00 78.94 107 THR A O 1
ATOM 794 N N . ILE A 1 108 ? 18.987 1.671 -29.788 1.00 80.94 108 ILE A N 1
ATOM 795 C CA . ILE A 1 108 ? 17.907 2.463 -29.169 1.00 80.94 108 ILE A CA 1
ATOM 796 C C . ILE A 1 108 ? 16.635 1.619 -28.963 1.00 80.94 108 ILE A C 1
ATOM 798 O O . ILE A 1 108 ? 16.165 1.557 -27.823 1.00 80.94 108 ILE A O 1
ATOM 802 N N . PRO A 1 109 ? 16.091 0.913 -29.976 1.00 82.19 109 PRO A N 1
ATOM 803 C CA . PRO A 1 109 ? 14.905 0.082 -29.775 1.00 82.19 109 PRO A CA 1
ATOM 804 C C . PRO A 1 109 ? 15.124 -1.063 -28.782 1.00 82.19 109 PRO A C 1
ATOM 806 O O . PRO A 1 109 ? 14.194 -1.411 -28.059 1.00 82.19 109 PRO A O 1
ATOM 809 N N . ALA A 1 110 ? 16.341 -1.610 -28.687 1.00 80.62 110 ALA A N 1
ATOM 810 C CA . ALA A 1 110 ? 16.668 -2.668 -27.730 1.00 80.62 110 ALA A CA 1
ATOM 811 C C . ALA A 1 110 ? 16.666 -2.193 -26.263 1.00 80.62 110 ALA A C 1
ATOM 813 O O . ALA A 1 110 ? 16.411 -2.995 -25.363 1.00 80.62 110 ALA A O 1
ATOM 814 N N . ILE A 1 111 ? 16.907 -0.901 -26.003 1.00 81.31 111 ILE A N 1
ATOM 815 C CA . ILE A 1 111 ? 16.861 -0.322 -24.647 1.00 81.31 111 ILE A CA 1
ATOM 816 C C . ILE A 1 111 ? 15.414 -0.134 -24.169 1.00 81.31 111 ILE A C 1
ATOM 818 O O . ILE A 1 111 ? 15.128 -0.298 -22.980 1.00 81.31 111 ILE A O 1
ATOM 822 N N . ILE A 1 112 ? 14.493 0.203 -25.079 1.00 83.69 112 ILE A N 1
ATOM 823 C CA . ILE A 1 112 ? 13.124 0.625 -24.737 1.00 83.69 112 ILE A CA 1
ATOM 824 C C . ILE A 1 112 ? 12.384 -0.403 -23.858 1.00 83.69 112 ILE A C 1
ATOM 826 O O . ILE A 1 112 ? 11.854 0.007 -22.823 1.00 83.69 112 ILE A O 1
ATOM 830 N N . PRO A 1 113 ? 12.356 -1.717 -24.168 1.00 81.31 113 PRO A N 1
ATOM 831 C CA . PRO A 1 113 ? 11.644 -2.693 -23.344 1.00 81.31 113 PRO A CA 1
ATOM 832 C C . PRO A 1 113 ? 12.192 -2.790 -21.917 1.00 81.31 113 PRO A C 1
ATOM 834 O O . PRO A 1 113 ? 11.415 -2.841 -20.965 1.00 81.31 113 PRO A O 1
ATOM 837 N N . GLY A 1 114 ? 13.521 -2.777 -21.759 1.00 79.19 114 GLY A N 1
ATOM 838 C CA . GLY A 1 114 ? 14.169 -2.833 -20.447 1.00 79.19 114 GLY A CA 1
ATOM 839 C C . GLY A 1 114 ? 13.881 -1.583 -19.613 1.00 79.19 114 GLY A C 1
ATOM 840 O O . GLY A 1 114 ? 13.510 -1.684 -18.438 1.00 79.19 114 GLY A O 1
ATOM 841 N N . ALA A 1 115 ? 13.956 -0.408 -20.243 1.00 80.38 115 ALA A N 1
ATOM 842 C CA . ALA A 1 115 ? 13.636 0.862 -19.603 1.00 80.38 115 ALA A CA 1
ATOM 843 C C . ALA A 1 115 ? 12.156 0.938 -19.191 1.00 80.38 115 ALA A C 1
ATOM 845 O O . ALA A 1 115 ? 11.859 1.286 -18.048 1.00 80.38 115 ALA A O 1
ATOM 846 N N . LEU A 1 116 ? 11.227 0.559 -20.076 1.00 84.31 116 LEU A N 1
ATOM 847 C CA . LEU A 1 116 ? 9.790 0.541 -19.779 1.00 84.31 116 LEU A CA 1
ATOM 848 C C . LEU A 1 116 ? 9.452 -0.436 -18.653 1.00 84.31 116 LEU A C 1
ATOM 850 O O . LEU A 1 116 ? 8.705 -0.072 -17.744 1.00 84.31 116 LEU A O 1
ATOM 854 N N . LEU A 1 117 ? 10.023 -1.645 -18.675 1.00 83.44 117 LEU A N 1
ATOM 855 C CA . LEU A 1 117 ? 9.824 -2.625 -17.611 1.00 83.44 117 LEU A CA 1
ATOM 856 C C . LEU A 1 117 ? 10.335 -2.084 -16.271 1.00 83.44 117 LEU A C 1
ATOM 858 O O . LEU A 1 117 ? 9.617 -2.158 -15.279 1.00 83.44 117 LEU A O 1
ATOM 862 N N . SER A 1 118 ? 11.521 -1.473 -16.254 1.00 79.19 118 SER A N 1
ATOM 863 C CA . SER A 1 118 ? 12.110 -0.885 -15.043 1.00 79.19 118 SER A CA 1
ATOM 864 C C . SER A 1 118 ? 11.266 0.269 -14.489 1.00 79.19 118 SER A C 1
ATOM 866 O O . SER A 1 118 ? 11.010 0.339 -13.287 1.00 79.19 118 SER A O 1
ATOM 868 N N . VAL A 1 119 ? 10.782 1.163 -15.359 1.00 85.31 119 VAL A N 1
ATOM 869 C CA . VAL A 1 119 ? 9.878 2.258 -14.967 1.00 85.31 119 VAL A CA 1
ATOM 870 C C . VAL A 1 119 ? 8.563 1.702 -14.425 1.00 85.31 119 VAL A C 1
ATOM 872 O O . VAL A 1 119 ? 8.067 2.184 -13.406 1.00 85.31 119 VAL A O 1
ATOM 875 N N . TRP A 1 120 ? 8.006 0.672 -15.063 1.00 86.69 120 TRP A N 1
ATOM 876 C CA . TRP A 1 120 ? 6.759 0.052 -14.632 1.00 86.69 120 TRP A CA 1
ATOM 877 C C . TRP A 1 120 ? 6.895 -0.658 -13.281 1.00 86.69 120 TRP A C 1
ATOM 879 O O . TRP A 1 120 ? 6.049 -0.448 -12.406 1.00 86.69 120 TRP A O 1
ATOM 889 N N . THR A 1 121 ? 7.947 -1.456 -13.061 1.00 84.19 121 THR A N 1
ATOM 890 C CA . THR A 1 121 ? 8.142 -2.162 -11.783 1.00 84.19 121 THR A CA 1
ATOM 891 C C . THR A 1 121 ? 8.394 -1.177 -10.648 1.00 84.19 121 THR A C 1
ATOM 893 O O . THR A 1 121 ? 7.756 -1.274 -9.594 1.00 84.19 121 THR A O 1
ATOM 896 N N . PHE A 1 122 ? 9.246 -0.176 -10.879 1.00 82.69 122 PHE A N 1
ATOM 897 C CA . PHE A 1 122 ? 9.546 0.857 -9.896 1.00 82.69 122 PHE A CA 1
ATOM 898 C C . PHE A 1 122 ? 8.321 1.726 -9.595 1.00 82.69 122 PHE A C 1
ATOM 900 O O . PHE A 1 122 ? 7.983 1.940 -8.429 1.00 82.69 122 PHE A O 1
ATOM 907 N N . GLY A 1 123 ? 7.604 2.170 -10.630 1.00 84.06 123 GLY A N 1
ATOM 908 C CA . GLY A 1 123 ? 6.382 2.962 -10.496 1.00 84.06 123 GLY A CA 1
ATOM 909 C C . GLY A 1 123 ? 5.272 2.206 -9.766 1.00 84.06 123 GLY A C 1
ATOM 910 O O . GLY A 1 123 ? 4.631 2.763 -8.870 1.00 84.06 123 GLY A O 1
ATOM 911 N N . SER A 1 124 ? 5.094 0.918 -10.069 1.00 83.44 124 SER A N 1
ATOM 912 C CA . SER A 1 124 ? 4.110 0.058 -9.399 1.00 83.44 124 SER A CA 1
ATOM 913 C C . SER A 1 124 ? 4.452 -0.146 -7.924 1.00 83.44 124 SER A C 1
ATOM 915 O O . SER A 1 124 ? 3.574 -0.032 -7.067 1.00 83.44 124 SER A O 1
ATOM 917 N N . ARG A 1 125 ? 5.733 -0.371 -7.596 1.00 81.56 125 ARG A N 1
ATOM 918 C CA . ARG A 1 125 ? 6.199 -0.466 -6.202 1.00 81.56 125 ARG A CA 1
ATOM 919 C C . ARG A 1 125 ? 6.016 0.842 -5.448 1.00 81.56 125 ARG A C 1
ATOM 921 O O . ARG A 1 125 ? 5.475 0.829 -4.345 1.00 81.56 125 ARG A O 1
ATOM 928 N N . ALA A 1 126 ? 6.426 1.961 -6.040 1.00 81.50 126 ALA A N 1
ATOM 929 C CA . ALA A 1 126 ? 6.281 3.279 -5.435 1.00 81.50 126 ALA A CA 1
ATOM 930 C C . ALA A 1 126 ? 4.806 3.598 -5.161 1.00 81.50 126 ALA A C 1
ATOM 932 O O . ALA A 1 126 ? 4.462 3.996 -4.051 1.00 81.50 126 ALA A O 1
ATOM 933 N N . THR A 1 127 ? 3.925 3.345 -6.132 1.00 84.00 127 THR A N 1
ATOM 934 C CA . THR A 1 127 ? 2.476 3.543 -5.985 1.00 84.00 127 THR A CA 1
ATOM 935 C C . THR A 1 127 ? 1.896 2.628 -4.912 1.00 84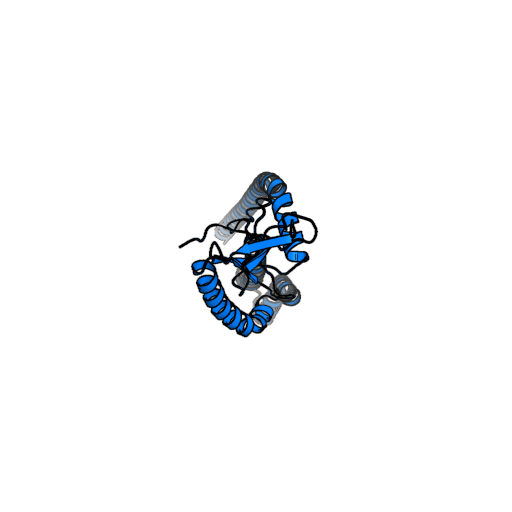.00 127 THR A C 1
ATOM 937 O O . THR A 1 127 ? 1.153 3.095 -4.053 1.00 84.00 127 THR A O 1
ATOM 940 N N . GLY A 1 128 ? 2.279 1.348 -4.907 1.00 83.81 128 GLY A N 1
ATOM 941 C CA . GLY A 1 128 ? 1.835 0.378 -3.909 1.00 83.81 128 GLY A CA 1
ATOM 942 C C . GLY A 1 128 ? 2.250 0.759 -2.488 1.00 83.81 128 GLY A C 1
ATOM 943 O O . GLY A 1 128 ? 1.424 0.711 -1.581 1.00 83.81 128 GLY A O 1
ATOM 944 N N . LEU A 1 129 ? 3.494 1.204 -2.292 1.00 81.75 129 LEU A N 1
ATOM 945 C CA . LEU A 1 129 ? 3.985 1.683 -0.996 1.00 81.75 129 LEU A CA 1
ATOM 946 C C . LEU A 1 129 ? 3.285 2.969 -0.553 1.00 81.75 129 LEU A C 1
ATOM 948 O O . LEU A 1 129 ? 2.958 3.111 0.622 1.00 81.75 129 LEU A O 1
ATOM 952 N N . ASN A 1 130 ? 3.041 3.893 -1.481 1.00 82.06 130 ASN A N 1
ATOM 953 C CA . ASN A 1 130 ? 2.394 5.166 -1.180 1.00 82.06 130 ASN A CA 1
ATOM 954 C C . ASN A 1 130 ? 0.917 4.957 -0.817 1.00 82.06 130 ASN A C 1
ATOM 956 O O . ASN A 1 130 ? 0.447 5.477 0.193 1.00 82.06 130 ASN A O 1
ATOM 960 N N . LEU A 1 131 ? 0.213 4.109 -1.574 1.00 84.75 131 LEU A N 1
ATOM 961 C CA . LEU A 1 131 ? -1.137 3.676 -1.236 1.00 84.75 131 LEU A CA 1
ATOM 962 C C . LEU A 1 131 ? -1.141 2.963 0.118 1.00 84.75 131 LEU A C 1
ATOM 964 O O . LEU A 1 131 ? -1.908 3.342 0.993 1.00 84.75 131 LEU A O 1
ATOM 968 N N . ALA A 1 132 ? -0.253 1.988 0.336 1.00 85.38 132 ALA A N 1
ATOM 969 C CA . ALA A 1 132 ? -0.167 1.288 1.613 1.00 85.38 132 ALA A CA 1
ATOM 970 C C . ALA A 1 132 ? 0.031 2.268 2.776 1.00 85.38 132 ALA A C 1
ATOM 972 O O . ALA A 1 132 ? -0.724 2.194 3.739 1.00 85.38 132 ALA A O 1
ATOM 973 N N . ALA A 1 133 ? 0.957 3.225 2.655 1.00 84.62 133 ALA A N 1
ATOM 974 C CA . ALA A 1 133 ? 1.223 4.249 3.663 1.00 84.62 133 ALA A CA 1
ATOM 975 C C . ALA A 1 133 ? -0.001 5.131 3.956 1.00 84.62 133 ALA A C 1
ATOM 977 O O . ALA A 1 133 ? -0.271 5.423 5.118 1.00 84.62 133 ALA A O 1
ATOM 978 N N . GLN A 1 134 ? -0.769 5.508 2.931 1.00 86.88 134 GLN A N 1
ATOM 979 C CA . GLN A 1 134 ? -2.025 6.246 3.107 1.00 86.88 134 GLN A CA 1
ATOM 980 C C . GLN A 1 134 ? -3.119 5.397 3.750 1.00 86.88 134 GLN A C 1
ATOM 982 O O . GLN A 1 134 ? -4.042 5.938 4.358 1.00 86.88 134 GLN A O 1
ATOM 987 N N . LEU A 1 135 ? -3.036 4.072 3.610 1.00 91.88 135 LEU A N 1
ATOM 988 C CA . LEU A 1 135 ? -4.032 3.167 4.147 1.00 91.88 135 LEU A CA 1
ATOM 989 C C . LEU A 1 135 ? -3.738 2.699 5.586 1.00 91.88 135 LEU A C 1
ATOM 991 O O . LEU A 1 135 ? -4.637 2.112 6.194 1.00 91.88 135 LEU A O 1
ATOM 995 N N . VAL A 1 136 ? -2.542 2.949 6.133 1.00 92.25 136 VAL A N 1
ATOM 996 C CA . VAL A 1 136 ? -2.121 2.527 7.486 1.00 92.25 136 VAL A CA 1
ATOM 997 C C . VAL A 1 136 ? -3.046 3.094 8.570 1.00 92.25 136 VAL A C 1
ATOM 999 O O . VAL A 1 136 ? -3.449 4.254 8.521 1.00 92.25 136 VAL A O 1
ATOM 1002 N N . ALA A 1 137 ? -3.403 2.254 9.545 1.00 93.38 137 ALA A N 1
ATOM 1003 C CA . ALA A 1 137 ? -4.121 2.673 10.745 1.00 93.38 137 ALA A CA 1
ATOM 1004 C C . ALA A 1 137 ? -3.295 3.689 11.556 1.00 93.38 137 ALA A C 1
ATOM 1006 O O . ALA A 1 137 ? -2.071 3.581 11.642 1.00 93.38 137 ALA A O 1
ATOM 1007 N N . GLY A 1 138 ? -3.956 4.662 12.175 1.00 91.00 138 GLY A N 1
ATOM 1008 C CA . GLY A 1 138 ? -3.291 5.636 13.031 1.00 91.00 138 GLY A CA 1
ATOM 1009 C C . GLY A 1 138 ? -2.648 4.985 14.266 1.00 91.00 138 GLY A C 1
ATOM 1010 O O . GLY A 1 138 ? -3.009 3.865 14.658 1.00 91.00 138 GLY A O 1
ATOM 1011 N N . PRO A 1 139 ? -1.679 5.671 14.900 1.00 89.50 139 PRO A N 1
ATOM 1012 C CA . PRO A 1 139 ? -1.069 5.181 16.128 1.00 89.50 139 PRO A CA 1
ATOM 1013 C C . PRO A 1 139 ? -2.126 5.043 17.237 1.00 89.50 139 PRO A C 1
ATOM 1015 O O . PRO A 1 139 ? -3.137 5.753 17.220 1.00 89.50 139 PRO A O 1
ATOM 1018 N N . PRO A 1 140 ? -1.916 4.138 18.206 1.00 87.94 140 PRO A N 1
ATOM 1019 C CA . PRO A 1 140 ? -2.791 4.065 19.365 1.00 87.94 140 PRO A CA 1
ATOM 1020 C C . PRO A 1 140 ? -2.680 5.361 20.182 1.00 87.94 140 PRO A C 1
ATOM 1022 O O . PRO A 1 140 ? -1.589 5.912 20.327 1.00 87.94 140 PRO A O 1
ATOM 1025 N N . GLU A 1 141 ? -3.791 5.834 20.751 1.00 83.69 141 GLU A N 1
ATOM 1026 C CA . GLU A 1 141 ? -3.808 7.041 21.601 1.00 83.69 141 GLU A CA 1
ATOM 1027 C C . GLU A 1 141 ? -2.931 6.892 22.853 1.00 83.69 141 GLU A C 1
ATOM 1029 O O . GLU A 1 141 ? -2.454 7.879 23.410 1.00 83.69 141 GLU A O 1
ATOM 1034 N N . ARG A 1 142 ? -2.723 5.651 23.311 1.00 80.25 142 ARG A N 1
ATOM 1035 C CA . ARG A 1 142 ? -1.902 5.322 24.479 1.00 80.25 142 ARG A CA 1
ATOM 1036 C C . ARG A 1 142 ? -0.975 4.140 24.188 1.00 80.25 142 ARG A C 1
ATOM 1038 O O . ARG A 1 142 ? -1.356 3.249 23.423 1.00 80.25 142 ARG A O 1
ATOM 1045 N N . PRO A 1 143 ? 0.211 4.078 24.822 1.00 80.69 143 PRO A N 1
ATOM 1046 C CA . PRO A 1 143 ? 1.097 2.922 24.717 1.00 80.69 143 PRO A CA 1
ATOM 1047 C C . PRO A 1 143 ? 0.364 1.616 25.062 1.00 80.69 143 PRO A C 1
ATOM 1049 O O . PRO A 1 143 ? -0.275 1.516 26.106 1.00 80.69 143 PRO A O 1
ATOM 1052 N N . GLY A 1 144 ? 0.427 0.628 24.165 1.00 82.00 144 GLY A N 1
ATOM 1053 C CA . GLY A 1 144 ? -0.255 -0.667 24.322 1.00 82.00 144 GLY A CA 1
ATOM 1054 C C . GLY A 1 144 ? -1.753 -0.685 23.971 1.00 82.00 144 GLY A C 1
ATOM 1055 O O . GLY A 1 144 ? -2.392 -1.728 24.117 1.00 82.00 144 GLY A O 1
ATOM 1056 N N . GLY A 1 145 ? -2.321 0.439 23.519 1.00 82.81 145 GLY A N 1
ATOM 1057 C CA . GLY A 1 145 ? -3.703 0.526 23.041 1.00 82.81 145 GLY A CA 1
ATOM 1058 C C . GLY A 1 145 ? -3.914 -0.058 21.640 1.00 82.81 145 GLY A C 1
ATOM 1059 O O . GLY A 1 145 ? -2.964 -0.414 20.939 1.00 82.81 145 GLY A O 1
ATOM 1060 N N . ASP A 1 146 ? -5.180 -0.132 21.230 1.00 87.75 146 ASP A N 1
ATOM 1061 C CA . ASP A 1 146 ? -5.554 -0.541 19.875 1.00 87.75 146 ASP A CA 1
ATOM 1062 C C . ASP A 1 146 ? -5.207 0.567 18.867 1.00 87.75 146 ASP A C 1
ATOM 1064 O O . ASP A 1 146 ? -5.281 1.753 19.208 1.00 87.75 146 ASP A O 1
ATOM 1068 N N . PRO A 1 147 ? -4.824 0.218 17.627 1.00 91.06 147 PRO A N 1
ATOM 1069 C CA . PRO A 1 147 ? -4.583 1.214 16.590 1.00 91.06 147 PRO A CA 1
ATOM 1070 C C . PRO A 1 147 ? -5.851 2.030 16.317 1.00 91.06 147 PRO A C 1
ATOM 1072 O O . PRO A 1 147 ? -6.971 1.540 16.475 1.00 91.06 147 PRO A O 1
ATOM 1075 N N . SER A 1 148 ? -5.681 3.277 15.890 1.00 92.19 148 SER A N 1
ATOM 1076 C CA . SER A 1 148 ? -6.795 4.176 15.584 1.00 92.19 148 SER A CA 1
ATOM 1077 C C . SER A 1 148 ? -7.181 4.110 14.104 1.00 92.19 148 SER A C 1
ATOM 1079 O O . SER A 1 148 ? -6.375 3.808 13.222 1.00 92.19 148 SER A O 1
ATOM 1081 N N . CYS A 1 149 ? -8.442 4.384 13.789 1.00 93.81 149 CYS A N 1
ATOM 1082 C CA . CYS A 1 149 ? -8.897 4.492 12.410 1.00 93.81 149 CYS A CA 1
ATOM 1083 C C . CYS A 1 149 ? -8.249 5.693 11.718 1.00 93.81 149 CYS A C 1
ATOM 1085 O O . CYS A 1 149 ? -8.303 6.806 12.236 1.00 93.81 149 CYS A O 1
ATOM 1087 N N . ARG A 1 150 ? -7.742 5.509 10.492 1.00 94.31 150 ARG A N 1
ATOM 1088 C CA . ARG A 1 150 ? -7.156 6.616 9.716 1.00 94.31 150 ARG A CA 1
ATOM 1089 C C . ARG A 1 150 ? -8.151 7.710 9.310 1.00 94.31 150 ARG A C 1
ATOM 1091 O O . ARG A 1 150 ? -7.739 8.816 8.997 1.00 94.31 150 ARG A O 1
ATOM 1098 N N . GLY A 1 151 ? -9.443 7.378 9.242 1.00 93.81 151 GLY A N 1
ATOM 1099 C CA . GLY A 1 151 ? -10.491 8.298 8.798 1.00 93.81 151 GLY A CA 1
ATOM 1100 C C . GLY A 1 151 ? -11.032 9.159 9.935 1.00 93.81 151 GLY A C 1
ATOM 1101 O O . GLY A 1 151 ? -11.096 10.375 9.809 1.00 93.81 151 GLY A O 1
ATOM 1102 N N . CYS A 1 152 ? -11.417 8.528 11.048 1.00 92.62 152 CYS A N 1
ATOM 1103 C CA . CYS A 1 152 ? -12.102 9.209 12.153 1.00 92.62 152 CYS A CA 1
ATOM 1104 C C . CYS A 1 152 ? -11.383 9.126 13.510 1.00 92.62 152 CYS A C 1
ATOM 1106 O O . CYS A 1 152 ? -11.935 9.594 14.498 1.00 92.62 152 CYS A O 1
ATOM 1108 N N . GLY A 1 153 ? -10.217 8.478 13.601 1.00 91.25 153 GLY A N 1
ATOM 1109 C CA . GLY A 1 153 ? -9.448 8.340 14.848 1.00 91.25 153 GLY A CA 1
ATOM 1110 C C . GLY A 1 153 ? -9.973 7.305 15.852 1.00 91.25 153 GLY A C 1
ATOM 1111 O O . GLY A 1 153 ? -9.278 6.980 16.805 1.00 91.25 153 GLY A O 1
ATOM 1112 N N . ALA A 1 154 ? -11.157 6.728 15.641 1.00 91.06 154 ALA A N 1
ATOM 1113 C CA . ALA A 1 154 ? -11.754 5.789 16.593 1.00 91.06 154 ALA A CA 1
ATOM 1114 C C . ALA A 1 154 ? -10.912 4.506 16.781 1.00 91.06 154 ALA A C 1
ATOM 1116 O O . ALA A 1 154 ? -10.301 4.045 15.811 1.00 91.06 154 ALA A O 1
ATOM 1117 N N . PRO A 1 155 ? -10.917 3.885 17.978 1.00 90.06 155 PRO A N 1
ATOM 1118 C CA . PRO A 1 155 ? -10.164 2.660 18.239 1.00 90.06 155 PRO A CA 1
ATOM 1119 C C . PRO A 1 155 ? -10.637 1.521 17.332 1.00 90.06 155 PRO A C 1
ATOM 1121 O O . PRO A 1 155 ? -11.839 1.320 17.127 1.00 90.06 155 PRO A O 1
ATOM 1124 N N . LEU A 1 156 ? -9.679 0.788 16.771 1.00 91.81 156 LEU A N 1
ATOM 1125 C CA . LEU A 1 156 ? -9.911 -0.222 15.751 1.00 91.81 156 LEU A CA 1
ATOM 1126 C C . LEU A 1 156 ? -9.560 -1.612 16.315 1.00 91.81 156 LEU A C 1
ATOM 1128 O O . LEU A 1 156 ? -8.375 -1.934 16.445 1.00 91.81 156 LEU A O 1
ATOM 1132 N N . PRO A 1 157 ? -10.556 -2.449 16.663 1.00 86.00 157 PRO A N 1
ATOM 1133 C CA . PRO A 1 157 ? -10.294 -3.770 17.218 1.00 86.00 157 PRO A CA 1
ATOM 1134 C C . PRO A 1 157 ? -9.646 -4.655 16.149 1.00 86.00 157 PRO A C 1
ATOM 1136 O O . PRO A 1 157 ? -10.257 -5.014 15.143 1.00 86.00 157 PRO A O 1
ATOM 1139 N N . ALA A 1 158 ? -8.375 -4.983 16.351 1.00 84.81 158 ALA A N 1
ATOM 1140 C CA . ALA A 1 158 ? -7.590 -5.775 15.421 1.00 84.81 158 ALA A CA 1
ATOM 1141 C C . ALA A 1 158 ? -7.514 -7.228 15.894 1.00 84.81 158 ALA A C 1
ATOM 1143 O O . ALA A 1 158 ? -6.991 -7.510 16.971 1.00 84.81 158 ALA A O 1
ATOM 1144 N N . SER A 1 159 ? -7.972 -8.169 15.064 1.00 84.25 159 SER A N 1
ATOM 1145 C CA . SER A 1 159 ? -7.652 -9.582 15.291 1.00 84.25 159 SER A CA 1
ATOM 1146 C C . SER A 1 159 ? -6.139 -9.800 15.121 1.00 84.25 159 SER A C 1
ATOM 1148 O O . SER A 1 159 ? -5.561 -9.265 14.166 1.00 84.25 159 SER A O 1
ATOM 1150 N N . PRO A 1 160 ? -5.478 -10.587 15.991 1.00 83.31 160 PRO A N 1
ATOM 1151 C CA . PRO A 1 160 ? -4.056 -10.886 15.855 1.00 83.31 160 PRO A CA 1
ATOM 1152 C C . PRO A 1 160 ? -3.726 -11.418 14.454 1.00 83.31 160 PRO A C 1
ATOM 1154 O O . PRO A 1 160 ? -4.297 -12.405 13.999 1.00 83.31 160 PRO A O 1
ATOM 1157 N N . GLY A 1 161 ? -2.812 -10.744 13.750 1.00 84.31 161 GLY A N 1
ATOM 1158 C CA . GLY A 1 161 ? -2.342 -11.154 12.422 1.00 84.31 161 GLY A CA 1
ATOM 1159 C C . GLY A 1 161 ? -3.188 -10.705 11.222 1.00 84.31 161 GLY A C 1
ATOM 1160 O O . GLY A 1 161 ? -2.759 -10.957 10.091 1.00 84.31 161 GLY A O 1
ATOM 1161 N N . ALA A 1 162 ? -4.322 -10.024 11.431 1.00 88.25 162 ALA A N 1
ATOM 1162 C CA . ALA A 1 162 ? -5.135 -9.465 10.347 1.00 88.25 162 ALA A CA 1
ATOM 1163 C C . ALA A 1 162 ? -4.386 -8.349 9.596 1.00 88.25 162 ALA A C 1
ATOM 1165 O O . ALA A 1 162 ? -3.823 -7.457 10.228 1.00 88.25 162 ALA A O 1
ATOM 1166 N N . LEU A 1 163 ? -4.392 -8.377 8.259 1.00 89.38 163 LEU A N 1
ATOM 1167 C CA . LEU A 1 163 ? -3.735 -7.379 7.399 1.00 89.38 163 LEU A CA 1
ATOM 1168 C C . LEU A 1 163 ? -4.421 -6.011 7.457 1.00 89.38 163 LEU A C 1
ATOM 1170 O O . LEU A 1 163 ? -3.764 -4.971 7.394 1.00 89.38 163 LEU A O 1
ATOM 1174 N N . ALA A 1 164 ? -5.745 -6.017 7.564 1.00 92.06 164 ALA A N 1
ATOM 1175 C CA . ALA A 1 164 ? -6.594 -4.837 7.560 1.00 92.06 164 ALA A CA 1
ATOM 1176 C C . ALA A 1 164 ? -7.761 -5.022 8.533 1.00 92.06 164 ALA A C 1
ATOM 1178 O O . ALA A 1 164 ? -8.136 -6.154 8.845 1.00 92.06 164 ALA A O 1
ATOM 1179 N N . ALA A 1 165 ? -8.360 -3.917 8.961 1.00 93.00 165 ALA A N 1
ATOM 1180 C CA . ALA A 1 165 ? -9.613 -3.872 9.708 1.00 93.00 165 ALA A CA 1
ATOM 1181 C C . ALA A 1 165 ? -10.484 -2.716 9.212 1.00 93.00 165 ALA A C 1
ATOM 1183 O O . ALA A 1 165 ? -9.970 -1.713 8.721 1.00 93.00 165 ALA A O 1
ATOM 1184 N N . THR A 1 166 ? -11.802 -2.870 9.301 1.00 93.75 166 THR A N 1
ATOM 1185 C CA . THR A 1 166 ? -12.758 -1.855 8.844 1.00 93.75 166 THR A CA 1
ATOM 1186 C C . THR A 1 166 ? -13.307 -1.130 10.056 1.00 93.75 166 THR A C 1
ATOM 1188 O O . THR A 1 166 ? -13.754 -1.756 11.011 1.00 93.75 166 THR A O 1
ATOM 1191 N N . CYS A 1 167 ? -13.279 0.199 10.040 1.00 93.06 167 CYS A N 1
ATOM 1192 C CA . CYS A 1 167 ? -13.820 0.968 11.151 1.00 93.06 167 CYS A CA 1
ATOM 1193 C C . CYS A 1 167 ? -15.337 0.792 11.244 1.00 93.06 167 CYS A C 1
ATOM 1195 O O . CYS A 1 167 ? -16.053 1.047 10.277 1.00 93.06 167 CYS A O 1
ATOM 1197 N N . LEU A 1 168 ? -15.844 0.431 12.423 1.00 92.25 168 LEU A N 1
ATOM 1198 C CA . LEU A 1 168 ? -17.284 0.307 12.647 1.00 92.25 168 LEU A CA 1
ATOM 1199 C C . LEU A 1 168 ? -18.026 1.643 12.451 1.00 92.25 168 LEU A C 1
ATOM 1201 O O . LEU A 1 168 ? -19.147 1.661 11.950 1.00 92.25 168 LEU A O 1
ATOM 1205 N N . TYR A 1 169 ? -17.381 2.756 12.810 1.00 91.69 169 TYR A N 1
ATOM 1206 C CA . TYR A 1 169 ? -17.992 4.085 12.852 1.00 91.69 169 TYR A CA 1
ATOM 1207 C C . TYR A 1 169 ? -18.075 4.746 11.472 1.00 91.69 169 TYR A C 1
ATOM 1209 O O . TYR A 1 169 ? -19.161 5.075 10.995 1.00 91.69 169 TYR A O 1
ATOM 1217 N N . CYS A 1 170 ? -16.924 4.911 10.808 1.00 93.06 170 CYS A N 1
ATOM 1218 C CA . CYS A 1 170 ? -16.824 5.600 9.517 1.00 93.06 170 CYS A CA 1
ATOM 1219 C C . CYS A 1 170 ? -16.685 4.657 8.313 1.00 93.06 170 CYS A C 1
ATOM 1221 O O . CYS A 1 170 ? -16.550 5.132 7.188 1.00 93.06 170 CYS A O 1
ATOM 1223 N N . ARG A 1 171 ? -16.670 3.332 8.531 1.00 93.12 171 ARG A N 1
ATOM 1224 C CA . ARG A 1 171 ? -16.513 2.294 7.488 1.00 93.12 171 ARG A CA 1
ATOM 1225 C C . ARG A 1 171 ? -15.216 2.373 6.677 1.00 93.12 171 ARG A C 1
ATOM 1227 O O . ARG A 1 171 ? -15.066 1.668 5.689 1.00 93.12 171 ARG A O 1
ATOM 1234 N N . THR A 1 172 ? -14.252 3.182 7.109 1.00 94.81 172 THR A N 1
ATOM 1235 C CA . THR A 1 172 ? -12.943 3.266 6.460 1.00 94.81 172 THR A CA 1
ATOM 1236 C C . THR A 1 172 ? -12.117 2.029 6.799 1.00 94.81 172 THR A C 1
ATOM 1238 O O . THR A 1 172 ? -11.879 1.737 7.975 1.00 94.81 172 THR A O 1
ATOM 1241 N N . ASP A 1 173 ? -11.658 1.308 5.778 1.00 93.94 173 ASP A N 1
ATOM 1242 C CA . ASP A 1 173 ? -10.654 0.255 5.936 1.00 93.94 173 ASP A CA 1
ATOM 1243 C C . ASP A 1 173 ? -9.344 0.853 6.422 1.00 93.94 173 ASP A C 1
ATOM 1245 O O . ASP A 1 173 ? -9.005 1.957 6.034 1.00 93.94 173 ASP A O 1
ATOM 1249 N N . SER A 1 174 ? -8.586 0.168 7.261 1.00 94.56 174 SER A N 1
ATOM 1250 C CA . SER A 1 174 ? -7.265 0.596 7.726 1.00 94.56 174 SER A CA 1
ATOM 1251 C C . SER A 1 174 ? -6.333 -0.610 7.744 1.00 94.56 174 SER A C 1
ATOM 1253 O O . SER A 1 174 ? -6.714 -1.683 8.211 1.00 94.56 174 SER A O 1
ATOM 1255 N N . LEU A 1 175 ? -5.121 -0.458 7.214 1.00 92.81 175 LEU A N 1
ATOM 1256 C CA . LEU A 1 175 ? -4.099 -1.502 7.245 1.00 92.81 175 LEU A CA 1
ATOM 1257 C C . LEU A 1 175 ? -3.505 -1.596 8.653 1.00 92.81 175 LEU A C 1
ATOM 1259 O O . LEU A 1 175 ? -3.050 -0.602 9.217 1.00 92.81 175 LEU A O 1
ATOM 1263 N N . LEU A 1 176 ? -3.511 -2.804 9.210 1.00 89.44 176 LEU A N 1
ATOM 1264 C CA . LEU A 1 176 ? -3.044 -3.117 10.562 1.00 89.44 176 LEU A CA 1
ATOM 1265 C C . LEU A 1 176 ? -1.600 -3.636 10.577 1.00 89.44 176 LEU A C 1
ATOM 1267 O O . LEU A 1 176 ? -0.867 -3.446 11.557 1.00 89.44 176 LEU A O 1
ATOM 1271 N N . THR A 1 177 ? -1.186 -4.314 9.503 1.00 75.31 177 THR A N 1
ATOM 1272 C CA . THR A 1 177 ? 0.111 -4.998 9.438 1.00 75.31 177 THR A CA 1
ATOM 1273 C C . THR A 1 177 ? 1.256 -4.151 8.920 1.00 75.31 177 THR A C 1
ATOM 1275 O O . THR A 1 177 ? 1.115 -3.378 7.978 1.00 75.31 177 THR A O 1
ATOM 1278 N N . GLY A 1 178 ? 2.423 -4.464 9.490 1.00 61.41 178 GLY A N 1
ATOM 1279 C CA . GLY A 1 178 ? 3.752 -4.056 9.063 1.00 61.41 178 GLY A CA 1
ATOM 1280 C C . GLY A 1 178 ? 4.353 -3.085 10.064 1.00 61.41 178 GLY A C 1
ATOM 1281 O O . GLY A 1 178 ? 4.020 -1.909 10.013 1.00 61.41 178 GLY A O 1
ATOM 1282 N N . SER A 1 179 ? 5.268 -3.542 10.927 1.00 54.31 179 SER A N 1
ATOM 1283 C CA . SER A 1 179 ? 6.238 -2.625 11.546 1.00 54.31 179 SER A CA 1
ATOM 1284 C C . SER A 1 179 ? 6.923 -1.835 10.439 1.00 54.31 179 SER A C 1
ATOM 1286 O O . SER A 1 179 ? 6.843 -0.626 10.443 1.00 54.31 179 SER A O 1
ATOM 1288 N N . ALA A 1 180 ? 7.353 -2.501 9.363 1.00 52.59 180 ALA A N 1
ATOM 1289 C CA . ALA A 1 180 ? 7.866 -1.845 8.164 1.00 52.59 180 ALA A CA 1
ATOM 1290 C C . ALA A 1 180 ? 6.887 -0.849 7.511 1.00 52.59 180 ALA A C 1
ATOM 1292 O O . ALA A 1 180 ? 7.333 0.174 7.019 1.00 52.59 180 ALA A O 1
ATOM 1293 N N . ALA A 1 181 ? 5.571 -1.102 7.501 1.00 55.25 181 ALA A N 1
ATOM 1294 C CA . ALA A 1 181 ? 4.586 -0.167 6.943 1.00 55.25 181 ALA A CA 1
ATOM 1295 C C . ALA A 1 181 ? 4.296 1.006 7.893 1.00 55.25 181 ALA A C 1
ATOM 1297 O O . ALA A 1 181 ? 4.110 2.129 7.432 1.00 55.25 181 ALA A O 1
ATOM 1298 N N . ARG A 1 182 ? 4.304 0.771 9.211 1.00 62.62 182 ARG A N 1
ATOM 1299 C CA . ARG A 1 182 ? 4.194 1.816 10.237 1.00 62.62 182 ARG A CA 1
ATOM 1300 C C . ARG A 1 182 ? 5.454 2.666 10.281 1.00 62.62 182 ARG A C 1
ATOM 1302 O O . ARG A 1 182 ? 5.338 3.875 10.163 1.00 62.62 182 ARG A O 1
ATOM 1309 N N . ASP A 1 183 ? 6.626 2.050 10.339 1.00 60.12 183 ASP A N 1
ATOM 1310 C CA . ASP A 1 183 ? 7.941 2.683 10.273 1.00 60.12 183 ASP A CA 1
ATOM 1311 C C . ASP A 1 183 ? 8.091 3.432 8.953 1.00 60.12 183 ASP A C 1
ATOM 1313 O O . ASP A 1 183 ? 8.516 4.580 8.966 1.00 60.12 183 ASP A O 1
ATOM 1317 N N . ALA A 1 184 ? 7.652 2.858 7.826 1.00 60.41 184 ALA A N 1
ATOM 1318 C CA . ALA A 1 184 ? 7.596 3.567 6.553 1.00 60.41 184 ALA A CA 1
ATOM 1319 C C . ALA A 1 184 ? 6.581 4.708 6.580 1.00 60.41 184 ALA A C 1
ATOM 1321 O O . ALA A 1 184 ? 6.905 5.762 6.069 1.00 60.41 184 ALA A O 1
ATOM 1322 N N . SER A 1 185 ? 5.394 4.580 7.178 1.00 65.44 185 SER A N 1
ATOM 1323 C CA . SER A 1 185 ? 4.442 5.701 7.266 1.00 65.44 185 SER A CA 1
ATOM 1324 C C . SER A 1 185 ? 4.955 6.824 8.168 1.00 65.44 185 SER A C 1
ATOM 1326 O O . SER A 1 185 ? 4.764 7.993 7.853 1.00 65.44 185 SER A O 1
ATOM 1328 N N . TRP A 1 186 ? 5.667 6.485 9.246 1.00 64.81 186 TRP A N 1
ATOM 1329 C CA . TRP A 1 186 ? 6.275 7.433 10.174 1.00 64.81 186 TRP A CA 1
ATOM 1330 C C . TRP A 1 186 ? 7.505 8.088 9.539 1.00 64.81 186 TRP A C 1
ATOM 1332 O O . TRP A 1 186 ? 7.697 9.301 9.619 1.00 64.81 186 TRP A O 1
ATOM 1342 N N . GLN A 1 187 ? 8.311 7.310 8.815 1.00 66.12 187 GLN A N 1
ATOM 1343 C CA . GLN A 1 187 ? 9.404 7.814 7.991 1.00 66.12 187 GLN A CA 1
ATOM 1344 C C . GLN A 1 187 ? 8.898 8.610 6.796 1.00 66.12 187 GLN A C 1
ATOM 1346 O O . GLN A 1 187 ? 9.550 9.566 6.430 1.00 66.12 187 GLN A O 1
ATOM 1351 N N . VAL A 1 188 ? 7.767 8.276 6.179 1.00 67.38 188 VAL A N 1
ATOM 1352 C CA . VAL A 1 188 ? 7.185 9.012 5.048 1.00 67.38 188 VAL A CA 1
ATOM 1353 C C . VAL A 1 188 ? 6.494 10.271 5.542 1.00 67.38 188 VAL A C 1
ATOM 1355 O O . VAL A 1 188 ? 6.598 11.292 4.879 1.00 67.38 188 VAL A O 1
ATOM 1358 N N . SER A 1 189 ? 5.842 10.282 6.702 1.00 68.50 189 SER A N 1
ATOM 1359 C CA . SER A 1 189 ? 5.263 11.511 7.256 1.00 68.50 189 SER A CA 1
ATOM 1360 C C . SER A 1 189 ? 6.361 12.481 7.704 1.00 68.50 189 SER A C 1
ATOM 1362 O O . SER A 1 189 ? 6.315 13.656 7.337 1.00 68.50 189 SER A O 1
ATOM 1364 N N . SER A 1 190 ? 7.404 11.986 8.378 1.00 67.31 190 SER A N 1
ATOM 1365 C CA . SER A 1 190 ? 8.582 12.788 8.741 1.00 67.31 190 SER A CA 1
ATOM 1366 C C . SER A 1 190 ? 9.410 13.190 7.517 1.00 67.31 190 SER A C 1
ATOM 1368 O O . SER A 1 190 ? 9.761 14.362 7.378 1.00 67.31 190 SER A O 1
ATOM 1370 N N . ARG A 1 191 ? 9.647 12.270 6.570 1.00 61.19 191 ARG A N 1
ATOM 1371 C CA . ARG A 1 191 ? 10.363 12.574 5.327 1.00 61.19 191 ARG A CA 1
ATOM 1372 C C . ARG A 1 191 ? 9.547 13.415 4.378 1.00 61.19 191 ARG A C 1
ATOM 1374 O O . ARG A 1 191 ? 10.142 14.214 3.709 1.00 61.19 191 ARG A O 1
ATOM 1381 N N . SER A 1 192 ? 8.227 13.328 4.278 1.00 63.53 192 SER A N 1
ATOM 1382 C CA . SER A 1 192 ? 7.458 14.129 3.303 1.00 63.53 192 SER A CA 1
ATOM 1383 C C . SER A 1 192 ? 7.554 15.634 3.557 1.00 63.53 192 SER A C 1
ATOM 1385 O O . SER A 1 192 ? 7.349 16.421 2.628 1.00 63.53 192 SER A O 1
ATOM 1387 N N . ARG A 1 193 ? 7.892 16.040 4.790 1.00 64.94 193 ARG A N 1
ATOM 1388 C CA . ARG A 1 193 ? 8.316 17.412 5.088 1.00 64.94 193 ARG A CA 1
ATOM 1389 C C . ARG A 1 193 ? 9.679 17.701 4.450 1.00 64.94 193 ARG A C 1
ATOM 1391 O O . ARG A 1 193 ? 9.755 18.588 3.608 1.00 64.94 193 ARG A O 1
ATOM 1398 N N . THR A 1 194 ? 10.689 16.866 4.697 1.00 70.56 194 THR A N 1
ATOM 1399 C CA . THR A 1 194 ? 12.031 17.029 4.101 1.00 70.56 194 THR A CA 1
ATOM 1400 C C . THR A 1 194 ? 12.111 16.712 2.600 1.00 70.56 194 THR A C 1
ATOM 1402 O O . THR A 1 194 ? 12.996 17.199 1.915 1.00 70.56 194 THR A O 1
ATOM 1405 N N . LEU A 1 195 ? 11.183 15.935 2.040 1.00 64.19 195 LEU A N 1
ATOM 1406 C CA . LEU A 1 195 ? 11.124 15.521 0.638 1.00 64.19 195 LEU A CA 1
ATOM 1407 C C . LEU A 1 195 ? 10.420 16.579 -0.196 1.00 64.19 195 LEU A C 1
ATOM 1409 O O . LEU A 1 195 ? 10.783 16.753 -1.347 1.00 64.19 195 LEU A O 1
ATOM 1413 N N . ARG A 1 196 ? 9.458 17.326 0.363 1.00 69.25 196 ARG A N 1
ATOM 1414 C CA . ARG A 1 196 ? 8.968 18.551 -0.287 1.00 69.25 196 ARG A CA 1
ATOM 1415 C C . ARG A 1 196 ? 10.071 19.602 -0.369 1.00 69.25 196 ARG A C 1
ATOM 1417 O O . ARG A 1 196 ? 10.219 20.228 -1.414 1.00 69.25 196 ARG A O 1
ATOM 1424 N N . GLU A 1 197 ? 10.878 19.718 0.682 1.00 73.62 197 GLU A N 1
ATOM 1425 C CA . GLU A 1 197 ? 12.068 20.575 0.698 1.00 73.62 197 GLU A CA 1
ATOM 1426 C C . GLU A 1 197 ? 13.176 20.059 -0.239 1.00 73.62 197 GLU A C 1
ATOM 1428 O O . GLU A 1 197 ? 13.824 20.849 -0.913 1.00 73.62 197 GLU A O 1
ATOM 1433 N N . ALA A 1 198 ? 13.369 18.744 -0.369 1.00 70.06 198 ALA A N 1
ATOM 1434 C CA . ALA A 1 198 ? 14.382 18.176 -1.261 1.00 70.06 198 ALA A CA 1
ATOM 1435 C C . ALA A 1 198 ? 13.930 18.104 -2.731 1.00 70.06 198 ALA A C 1
ATOM 1437 O O . ALA A 1 198 ? 14.752 18.248 -3.633 1.00 70.06 198 ALA A O 1
ATOM 1438 N N . LEU A 1 199 ? 12.637 17.899 -3.009 1.00 70.06 199 LEU A N 1
ATOM 1439 C CA . LEU A 1 199 ? 12.096 17.844 -4.372 1.00 70.06 199 LEU A CA 1
ATOM 1440 C C . LEU A 1 199 ? 12.058 19.216 -5.037 1.00 70.06 199 LEU A C 1
ATOM 1442 O O . LEU A 1 199 ? 12.188 19.275 -6.259 1.00 70.06 199 LEU A O 1
ATOM 1446 N N . SER A 1 200 ? 11.911 20.307 -4.279 1.00 76.94 200 SER A N 1
ATOM 1447 C CA 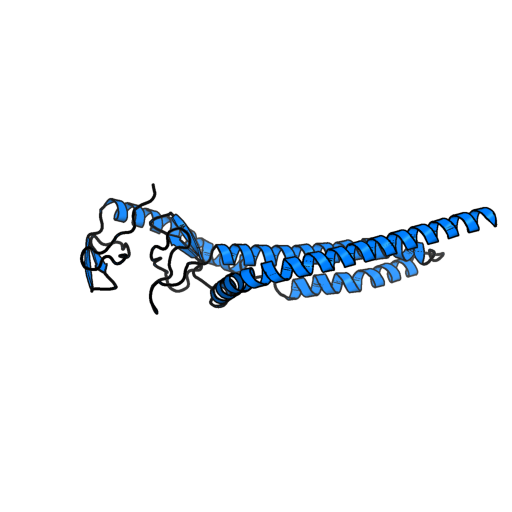. SER A 1 200 ? 12.078 21.651 -4.844 1.00 76.94 200 SER A CA 1
ATOM 1448 C C . SER A 1 200 ? 13.515 21.850 -5.346 1.00 76.94 200 SER A C 1
ATOM 1450 O O . SER A 1 200 ? 13.713 22.357 -6.448 1.00 76.94 200 SER A O 1
ATOM 1452 N N . VAL A 1 201 ? 14.507 21.325 -4.620 1.00 74.88 201 VAL A N 1
ATOM 1453 C CA . VAL A 1 201 ? 15.923 21.341 -5.023 1.00 74.88 201 VAL A CA 1
ATOM 1454 C C . VAL A 1 201 ? 16.208 20.357 -6.170 1.00 74.88 201 VAL A C 1
ATOM 1456 O O . VAL A 1 201 ? 16.952 20.677 -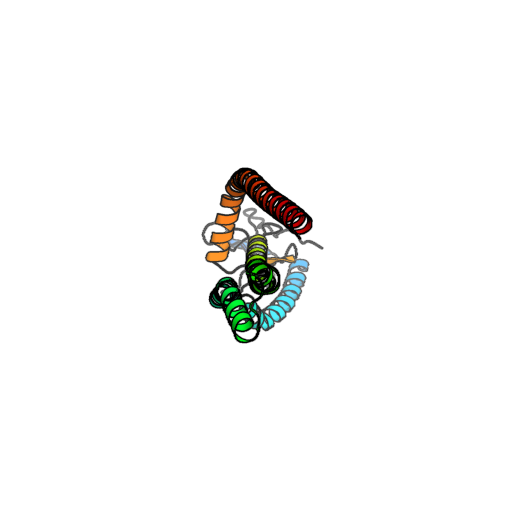7.100 1.00 74.88 201 VAL A O 1
ATOM 1459 N N . TRP A 1 202 ? 15.604 19.165 -6.155 1.00 70.00 202 TRP A N 1
ATOM 1460 C CA . TRP A 1 202 ? 15.816 18.141 -7.185 1.00 70.00 202 TRP A CA 1
ATOM 1461 C C . TRP A 1 202 ? 15.152 18.493 -8.519 1.00 70.00 202 TRP A C 1
ATOM 1463 O O . TRP A 1 202 ? 15.767 18.284 -9.562 1.00 70.00 202 TRP A O 1
ATOM 1473 N N . ARG A 1 203 ? 13.953 19.096 -8.514 1.00 75.31 203 ARG A N 1
ATOM 1474 C CA . ARG A 1 203 ? 13.304 19.584 -9.745 1.00 75.31 203 ARG A CA 1
ATOM 1475 C C . ARG A 1 203 ? 14.199 20.557 -10.504 1.00 75.31 203 ARG A C 1
ATOM 1477 O O . ARG A 1 203 ? 14.299 20.432 -11.717 1.00 75.31 203 ARG A O 1
ATOM 1484 N N . ILE A 1 204 ? 14.889 21.457 -9.803 1.00 71.69 204 ILE A N 1
ATOM 1485 C CA . ILE A 1 204 ? 15.827 22.404 -10.422 1.00 71.69 204 ILE A CA 1
ATOM 1486 C C . ILE A 1 204 ? 16.997 21.653 -11.076 1.00 71.69 204 ILE A C 1
ATOM 1488 O O . ILE A 1 204 ? 17.339 21.925 -12.223 1.00 71.69 204 ILE A O 1
ATOM 1492 N N . ARG A 1 205 ? 17.574 20.648 -10.402 1.00 75.88 205 ARG A N 1
ATOM 1493 C CA . ARG A 1 205 ? 18.693 19.855 -10.948 1.00 75.88 205 ARG A CA 1
ATOM 1494 C C . ARG A 1 205 ? 18.292 18.967 -12.125 1.00 75.88 205 ARG A C 1
ATOM 1496 O O . ARG A 1 205 ? 19.056 18.844 -13.077 1.00 75.88 205 ARG A O 1
ATOM 1503 N N . VAL A 1 206 ? 17.105 18.368 -12.083 1.00 73.62 206 VAL A N 1
ATOM 1504 C CA . VAL A 1 206 ? 16.583 17.561 -13.195 1.00 73.62 206 VAL A CA 1
ATOM 1505 C C . VAL A 1 206 ? 16.246 18.435 -14.386 1.00 73.62 206 VAL A C 1
ATOM 1507 O O . VAL A 1 206 ? 16.586 18.060 -15.500 1.00 73.62 206 VAL A O 1
ATOM 1510 N N . LEU A 1 207 ? 15.653 19.612 -14.174 1.00 76.56 207 LEU A N 1
ATOM 1511 C CA . LEU A 1 207 ? 15.405 20.552 -15.264 1.00 76.56 207 LEU A CA 1
ATOM 1512 C C . LEU A 1 207 ? 16.722 20.956 -15.946 1.00 76.56 207 LEU A C 1
ATOM 1514 O O . LEU A 1 207 ? 16.798 20.953 -17.170 1.00 76.56 207 LEU A O 1
ATOM 1518 N N . LEU A 1 208 ? 17.778 21.207 -15.162 1.00 71.31 208 LEU A N 1
ATOM 1519 C CA . LEU A 1 208 ? 19.117 21.509 -15.680 1.00 71.31 208 LEU A CA 1
ATOM 1520 C C . LEU A 1 208 ? 19.739 20.329 -16.447 1.00 71.31 208 LEU A C 1
ATOM 1522 O O . LEU A 1 208 ? 20.340 20.539 -17.496 1.00 71.31 208 LEU A O 1
ATOM 1526 N N . LEU A 1 209 ? 19.566 19.088 -15.980 1.00 72.31 209 LEU A N 1
ATOM 1527 C CA . LEU A 1 209 ? 20.045 17.887 -16.683 1.00 72.31 209 LEU A CA 1
ATOM 1528 C C . LEU A 1 209 ? 19.249 17.586 -17.963 1.00 72.31 209 LEU A C 1
ATOM 1530 O O . LEU A 1 209 ? 19.827 17.189 -18.975 1.00 72.31 209 LEU A O 1
ATOM 1534 N N . VAL A 1 210 ? 17.932 17.794 -17.948 1.00 70.88 210 VAL A N 1
ATOM 1535 C CA . VAL A 1 210 ? 17.069 17.646 -19.129 1.00 70.88 210 VAL A CA 1
ATOM 1536 C C . VAL A 1 210 ? 17.399 18.722 -20.161 1.00 70.88 210 VAL A C 1
ATOM 1538 O O . VAL A 1 210 ? 17.558 18.408 -21.336 1.00 70.88 210 VAL A O 1
ATOM 1541 N N . MET A 1 211 ? 17.603 19.971 -19.737 1.00 71.19 211 MET A N 1
ATOM 1542 C CA . MET A 1 211 ? 18.084 21.028 -20.629 1.00 71.19 211 MET A CA 1
ATOM 1543 C C . MET A 1 211 ? 19.484 20.731 -21.177 1.00 71.19 211 MET A C 1
ATOM 1545 O O . MET A 1 211 ? 19.726 20.941 -22.362 1.00 71.19 211 MET A O 1
ATOM 1549 N N . GLY A 1 212 ? 20.388 20.200 -20.348 1.00 67.06 212 GLY A N 1
ATOM 1550 C CA . GLY A 1 212 ? 21.723 19.793 -20.783 1.00 67.06 212 GLY A CA 1
ATOM 1551 C C . GLY A 1 212 ? 21.685 18.679 -21.832 1.00 67.06 212 GLY A C 1
ATOM 1552 O O . GLY A 1 212 ? 22.346 18.788 -22.860 1.00 67.06 212 GLY A O 1
ATOM 1553 N N . SER A 1 213 ? 20.869 17.645 -21.617 1.00 67.38 213 SER A N 1
ATOM 1554 C CA . SER A 1 213 ? 20.714 16.525 -22.560 1.00 67.38 213 SER A CA 1
ATOM 1555 C C . SER A 1 213 ? 19.967 16.904 -23.844 1.00 67.38 213 SER A C 1
ATOM 1557 O O . SER A 1 213 ? 20.334 16.446 -24.923 1.00 67.38 213 SER A O 1
ATOM 1559 N N . ALA A 1 214 ? 18.971 17.789 -23.769 1.00 70.56 214 ALA A N 1
ATOM 1560 C CA . ALA A 1 214 ? 18.338 18.360 -24.958 1.00 70.56 214 ALA A CA 1
ATOM 1561 C C . ALA A 1 214 ? 19.329 19.222 -25.760 1.00 70.56 214 ALA A C 1
ATOM 1563 O O . ALA A 1 214 ? 19.358 19.150 -26.988 1.00 70.56 214 ALA A O 1
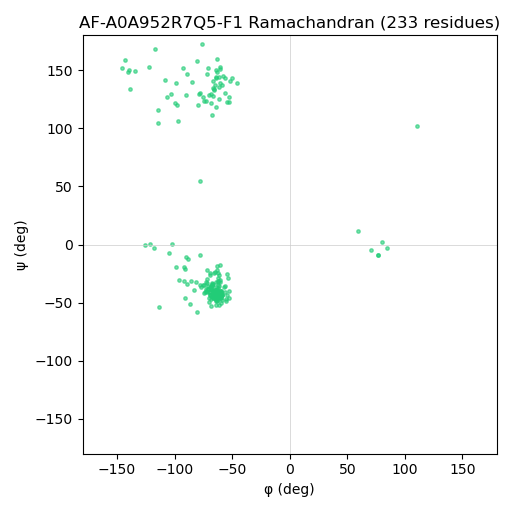ATOM 1564 N N . GLY A 1 215 ? 20.184 19.985 -25.070 1.00 73.25 215 GLY A N 1
ATOM 1565 C CA . GLY A 1 215 ? 21.256 20.763 -25.688 1.00 73.25 215 GLY A CA 1
ATOM 1566 C C . GLY A 1 215 ? 22.284 19.887 -26.407 1.00 73.25 215 GLY A C 1
ATOM 1567 O O . GLY A 1 215 ? 22.630 20.168 -27.554 1.00 73.25 215 GLY A O 1
ATOM 1568 N N . THR A 1 216 ? 22.733 18.791 -25.786 1.00 68.81 216 THR A N 1
ATOM 1569 C CA . THR A 1 216 ? 23.677 17.862 -26.430 1.00 68.81 216 THR A CA 1
ATOM 1570 C C . THR A 1 216 ? 23.048 17.112 -27.603 1.00 68.81 216 THR A C 1
ATOM 1572 O O . THR A 1 216 ? 23.701 16.962 -28.635 1.00 68.81 216 THR A O 1
ATOM 1575 N N . ALA A 1 217 ? 21.780 16.701 -27.501 1.00 72.19 217 ALA A N 1
ATOM 1576 C CA . ALA A 1 217 ? 21.050 16.095 -28.615 1.00 72.19 217 ALA A CA 1
ATOM 1577 C C . ALA A 1 217 ? 20.879 17.072 -29.794 1.00 72.19 217 ALA A C 1
ATOM 1579 O O . ALA A 1 217 ? 21.112 16.698 -30.943 1.00 72.19 217 ALA A O 1
ATOM 1580 N N . GLY A 1 218 ? 20.538 18.335 -29.516 1.00 79.44 218 GLY A N 1
ATOM 1581 C CA . GLY A 1 218 ? 20.448 19.387 -30.530 1.00 79.44 218 GLY A CA 1
ATOM 1582 C C . GLY A 1 218 ? 21.788 19.663 -31.218 1.00 79.44 218 GLY A C 1
ATOM 1583 O O . GLY A 1 218 ? 21.836 19.777 -32.441 1.00 79.44 218 GLY A O 1
ATOM 1584 N N . LEU A 1 219 ? 22.888 19.696 -30.457 1.00 80.38 219 LEU A N 1
ATOM 1585 C CA . LEU A 1 219 ? 24.236 19.862 -31.007 1.00 80.38 219 LEU A CA 1
ATOM 1586 C C . LEU A 1 219 ? 24.639 18.679 -31.901 1.00 80.38 219 LEU A C 1
ATOM 1588 O O . LEU A 1 219 ? 25.185 18.889 -32.982 1.00 80.38 219 LEU A O 1
ATOM 1592 N N . LEU A 1 220 ? 24.341 17.445 -31.483 1.00 76.62 220 LEU A N 1
ATOM 1593 C CA . LEU A 1 220 ? 24.594 16.246 -32.287 1.00 76.62 220 LEU A CA 1
ATOM 1594 C C . LEU A 1 220 ? 23.790 16.251 -33.593 1.00 76.62 220 LEU A C 1
ATOM 1596 O O . LEU A 1 220 ? 24.343 15.918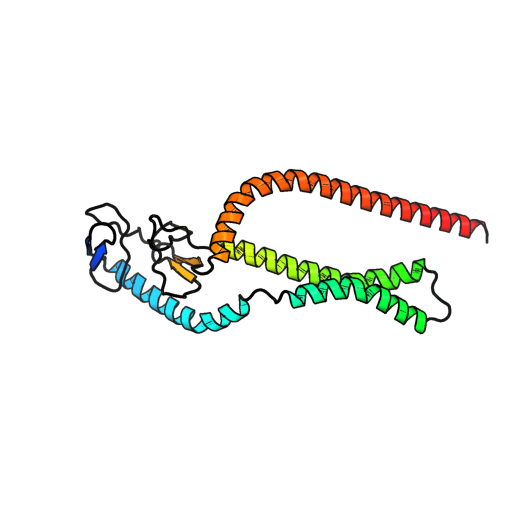 -34.638 1.00 76.62 220 LEU A O 1
ATOM 1600 N N . LEU A 1 221 ? 22.522 16.672 -33.555 1.00 83.81 221 LEU A N 1
ATOM 1601 C CA . LEU A 1 221 ? 21.691 16.823 -34.754 1.00 83.81 221 LEU A CA 1
ATOM 1602 C C . LEU A 1 221 ? 22.240 17.893 -35.706 1.00 83.81 221 LEU A C 1
ATOM 1604 O O . LEU A 1 221 ? 22.282 17.667 -36.914 1.00 83.81 221 LEU A O 1
ATOM 1608 N N . LEU A 1 222 ? 22.705 19.028 -35.176 1.00 84.06 222 LEU A N 1
ATOM 1609 C CA . LEU A 1 222 ? 23.353 20.075 -35.971 1.00 84.06 222 LEU A CA 1
ATOM 1610 C C . LEU A 1 222 ? 24.636 19.572 -36.639 1.00 84.06 222 LEU A C 1
ATOM 1612 O O . LEU A 1 222 ? 24.809 19.760 -37.840 1.00 84.06 222 LEU A O 1
ATOM 1616 N N . LEU A 1 223 ? 25.511 18.896 -35.889 1.00 82.69 223 LEU A N 1
ATOM 1617 C CA . LEU A 1 223 ? 26.747 18.319 -36.429 1.00 82.69 223 LEU A CA 1
ATOM 1618 C C . LEU A 1 223 ? 26.462 17.258 -37.495 1.00 82.69 223 LEU A C 1
ATOM 1620 O O . LEU A 1 223 ? 27.106 17.258 -38.543 1.00 82.69 223 LEU A O 1
ATOM 1624 N N . ALA A 1 224 ? 25.473 16.392 -37.260 1.00 80.06 224 ALA A N 1
ATOM 1625 C CA . ALA A 1 224 ? 25.030 15.412 -38.244 1.00 80.06 224 ALA A CA 1
ATOM 1626 C C . ALA A 1 224 ? 24.511 16.090 -39.522 1.00 80.06 224 ALA A C 1
ATOM 1628 O O . ALA A 1 224 ? 24.868 15.664 -40.617 1.00 80.06 224 ALA A O 1
ATOM 1629 N N . GLY A 1 225 ? 23.733 17.171 -39.394 1.00 85.88 225 GLY A N 1
ATOM 1630 C CA . GLY A 1 225 ? 23.250 17.963 -40.526 1.00 85.88 225 GLY A CA 1
ATOM 1631 C C . GLY A 1 225 ? 24.379 18.619 -41.326 1.00 85.88 225 GLY A C 1
ATOM 1632 O O . GLY A 1 225 ? 24.394 18.517 -42.551 1.00 85.88 225 GLY A O 1
ATOM 1633 N N . VAL A 1 226 ? 25.358 19.232 -40.649 1.00 86.75 226 VAL A N 1
ATOM 1634 C CA . VAL A 1 226 ? 26.540 19.829 -41.301 1.00 86.75 226 VAL A CA 1
ATOM 1635 C C . VAL A 1 226 ? 27.334 18.769 -42.061 1.00 86.75 226 VAL A C 1
ATOM 1637 O O . VAL A 1 226 ? 27.668 18.985 -43.223 1.00 86.75 226 VAL A O 1
ATOM 1640 N N . LEU A 1 227 ? 27.577 17.609 -41.444 1.00 82.31 227 LEU A N 1
ATOM 1641 C CA . LEU A 1 227 ? 28.264 16.491 -42.095 1.00 82.31 227 LEU A CA 1
ATOM 1642 C C . LEU A 1 227 ? 27.523 16.023 -43.354 1.00 82.31 227 LEU A C 1
ATOM 1644 O O . LEU A 1 227 ? 28.151 15.835 -44.397 1.00 82.31 227 LEU A O 1
ATOM 1648 N N . LEU A 1 228 ? 26.195 15.905 -43.284 1.00 85.75 228 LEU A N 1
ATOM 1649 C CA . LEU A 1 228 ? 25.341 15.533 -44.417 1.00 85.75 228 LEU A CA 1
ATOM 1650 C C . LEU A 1 228 ? 25.462 16.525 -45.581 1.00 85.75 228 LEU A C 1
ATOM 1652 O O . LEU A 1 228 ? 25.611 16.110 -46.729 1.00 85.75 228 LEU A O 1
ATOM 1656 N N . VAL A 1 229 ? 25.462 17.828 -45.285 1.00 88.75 229 VAL A N 1
ATOM 1657 C CA . VAL A 1 229 ? 25.634 18.884 -46.295 1.00 88.75 229 VAL A CA 1
ATOM 1658 C C . VAL A 1 229 ? 27.037 18.844 -46.902 1.00 88.75 229 VAL A C 1
ATOM 1660 O O . VAL A 1 229 ? 27.172 18.912 -48.120 1.00 88.75 229 VAL A O 1
ATOM 1663 N N . THR A 1 230 ? 28.087 18.686 -46.091 1.00 84.75 230 THR A N 1
ATOM 1664 C CA . THR A 1 230 ? 29.462 18.584 -46.615 1.00 84.75 230 THR A CA 1
ATOM 1665 C C . THR A 1 230 ? 29.664 17.347 -47.487 1.00 84.75 230 THR A C 1
ATOM 1667 O O . THR A 1 230 ? 30.353 17.419 -48.503 1.00 84.75 230 THR A O 1
ATOM 1670 N N . TYR A 1 231 ? 29.025 16.228 -47.134 1.00 82.31 231 TYR A N 1
ATOM 1671 C CA . TYR A 1 231 ? 29.050 15.011 -47.938 1.00 82.31 231 TYR A CA 1
ATOM 1672 C C . TYR A 1 231 ? 28.333 15.217 -49.279 1.00 82.31 231 TYR A C 1
ATOM 1674 O O . TYR A 1 231 ? 28.871 14.867 -50.321 1.00 82.31 231 TYR A O 1
ATOM 1682 N N . ALA A 1 232 ? 27.168 15.873 -49.273 1.00 86.25 232 ALA A N 1
ATOM 1683 C CA . ALA A 1 232 ? 26.419 16.182 -50.493 1.00 86.25 232 ALA A CA 1
ATOM 1684 C C . ALA A 1 232 ? 27.133 17.170 -51.436 1.00 86.25 232 ALA A C 1
ATOM 1686 O O . ALA A 1 232 ? 26.850 17.173 -52.626 1.00 86.25 232 ALA A O 1
ATOM 1687 N N . LEU A 1 233 ? 28.031 18.016 -50.921 1.00 87.44 233 LEU A N 1
ATOM 1688 C CA . LEU A 1 233 ? 28.808 18.972 -51.723 1.00 87.44 233 LEU A CA 1
ATOM 1689 C C . LEU A 1 233 ? 30.125 18.399 -52.271 1.00 87.44 233 LEU A C 1
ATOM 1691 O O . LEU A 1 233 ? 30.766 19.054 -53.089 1.00 87.44 233 LEU A O 1
ATOM 1695 N N . SER A 1 234 ? 30.566 17.235 -51.785 1.00 82.06 234 SER A N 1
ATOM 1696 C CA . SER A 1 234 ? 31.853 16.620 -52.154 1.00 82.06 234 SER A CA 1
ATOM 1697 C C . SER A 1 234 ? 31.731 15.430 -53.111 1.00 82.06 234 SER A C 1
ATOM 1699 O O . SER A 1 234 ? 32.761 14.951 -53.589 1.00 82.06 234 SER A O 1
ATOM 1701 N N . GLY A 1 235 ? 30.510 14.970 -53.397 1.00 80.62 235 GLY A N 1
ATOM 1702 C CA . GLY A 1 235 ? 30.198 13.990 -54.445 1.00 80.62 235 GLY A CA 1
ATOM 1703 C C . GLY A 1 235 ? 29.551 14.652 -55.648 1.00 80.62 235 GLY A C 1
ATOM 1704 O O . GLY A 1 235 ? 29.870 14.219 -56.776 1.00 80.62 235 GLY A O 1
#

Mean predicted aligned error: 9.57 Å

Solvent-accessible surface area (backbone atoms only — not comparable to full-atom values): 13200 Å² total; per-residue (Å²): 133,75,51,78,82,52,58,29,89,90,76,66,46,77,41,70,89,54,103,46,68,53,33,64,27,88,85,80,61,49,79,36,78,49,58,69,72,56,48,55,50,51,56,55,48,47,59,52,48,52,55,45,60,72,46,42,68,61,49,56,62,68,66,46,73,79,57,71,62,59,56,50,50,23,52,48,40,36,65,49,36,23,61,51,50,45,52,53,48,61,73,73,42,85,75,72,65,57,72,67,52,46,45,61,72,38,29,52,64,39,29,47,63,20,50,52,47,40,51,50,55,51,49,51,49,51,50,50,52,51,52,50,40,73,33,36,37,34,73,37,95,45,94,93,50,54,38,11,28,63,80,79,58,49,74,35,88,72,63,91,89,44,59,56,43,65,30,88,39,76,63,44,66,18,33,66,56,46,72,68,46,50,52,45,32,54,49,45,60,59,37,51,59,55,44,55,61,45,46,61,57,44,52,55,53,50,53,52,50,52,52,48,52,52,50,52,52,52,51,50,51,50,52,52,50,52,51,52,53,54,52,68,74,74,110

pLDDT: mean 83.49, std 9.37, range [52.59, 97.44]